Protein AF-0000000072549266 (afdb_homodimer)

Secondary structure (DSSP, 8-state):
---TTHHHHHHHHHHHHHHHHHHHHHHHHTTSSS--SS----TT------PPPEEEETT-EEE-TTSEEEEEEEEEE-TTSPPSSTT-SEEEEEEEEEEE-SSS-EE--GGGEEEE-TTT-PBPEEPGGGGGSPPP-EE-TT-EEEEEEEEEESS----EEEETTEEEE-------/---TTHHHHHHHHHHHHHHHHHHHHHHHHTTSSS---SS---TT-S----PPPEEEETT-EEE-TTSEEEEEEEEEE-TTSPPSSTT-SEEEEEEEEEEE-SSS-EE--GGGEEEE-TTT-PBPEEPGGGGGSPPP-EE-TT-EEEEEEEEEESS----EEEETTEEEE-------

Structure (mmCIF, N/CA/C/O backbone):
data_AF-0000000072549266-model_v1
#
loop_
_entity.id
_entity.type
_entity.pdbx_description
1 polymer Lipoprotein
#
loop_
_atom_site.group_PDB
_atom_site.id
_atom_site.type_symbol
_atom_site.label_atom_id
_atom_site.label_alt_id
_atom_site.label_comp_id
_atom_site.label_asym_id
_atom_site.label_entity_id
_atom_site.label_seq_id
_atom_site.pdbx_PDB_ins_code
_atom_site.Cartn_x
_atom_site.Cartn_y
_atom_site.Cartn_z
_atom_site.occupancy
_atom_site.B_iso_or_equiv
_atom_site.auth_seq_id
_atom_site.auth_comp_id
_atom_site.auth_asym_id
_atom_site.auth_atom_id
_atom_site.pdbx_PDB_model_num
ATOM 1 N N . MET A 1 1 ? -2.307 3.543 -32.812 1 24.23 1 MET A N 1
ATOM 2 C CA . MET A 1 1 ? -3.045 4.48 -31.984 1 24.23 1 MET A CA 1
ATOM 3 C C . MET A 1 1 ? -3.654 3.771 -30.781 1 24.23 1 MET A C 1
ATOM 5 O O . MET A 1 1 ? -4.844 3.459 -30.766 1 24.23 1 MET A O 1
ATOM 9 N N . HIS A 1 2 ? -2.975 2.871 -30.125 1 28.88 2 HIS A N 1
ATOM 10 C CA . HIS A 1 2 ? -3.311 1.683 -29.344 1 28.88 2 HIS A CA 1
ATOM 11 C C . HIS A 1 2 ? -3.703 2.049 -27.922 1 28.88 2 HIS A C 1
ATOM 13 O O . HIS A 1 2 ? -2.844 2.148 -27.031 1 28.88 2 HIS A O 1
ATOM 19 N N . LYS A 1 3 ? -4.672 2.982 -27.781 1 32.03 3 LYS A N 1
ATOM 20 C CA . LYS A 1 3 ? -5.227 3.777 -26.688 1 32.03 3 LYS A CA 1
ATOM 21 C C . LYS A 1 3 ? -5.844 2.883 -25.625 1 32.03 3 LYS A C 1
ATOM 23 O O . LYS A 1 3 ? -6.336 3.375 -24.594 1 32.03 3 LYS A O 1
ATOM 28 N N . GLN A 1 4 ? -6.16 1.566 -25.828 1 30.09 4 GLN A N 1
ATOM 29 C CA . GLN A 1 4 ? -7.398 1.069 -25.234 1 30.09 4 GLN A CA 1
ATOM 30 C C . GLN A 1 4 ? -7.227 0.768 -23.75 1 30.09 4 GLN A C 1
ATOM 32 O O . GLN A 1 4 ? -8.156 0.296 -23.094 1 30.09 4 GLN A O 1
ATOM 37 N N . PRO A 1 5 ? -6.105 0.622 -23.344 1 33.62 5 PRO A N 1
ATOM 38 C CA . PRO A 1 5 ? -6.105 -0.092 -22.062 1 33.62 5 PRO A CA 1
ATOM 39 C C . PRO A 1 5 ? -6.602 0.771 -20.906 1 33.62 5 PRO A C 1
ATOM 41 O O . PRO A 1 5 ? -6.656 0.306 -19.766 1 33.62 5 PRO A O 1
ATOM 44 N N . LEU A 1 6 ? -6.82 2.055 -21.094 1 32.81 6 LEU A N 1
ATOM 45 C CA . LEU A 1 6 ? -7.309 2.998 -20.094 1 32.81 6 LEU A CA 1
ATOM 46 C C . LEU A 1 6 ? -8.719 2.627 -19.641 1 32.81 6 LEU A C 1
ATOM 48 O O . LEU A 1 6 ? -9.164 3.055 -18.578 1 32.81 6 LEU A O 1
ATOM 52 N N . PHE A 1 7 ? -9.406 1.851 -20.5 1 31.16 7 PHE A N 1
ATOM 53 C CA . PHE A 1 7 ? -10.844 1.62 -20.375 1 31.16 7 PHE A CA 1
ATOM 54 C C . PHE A 1 7 ? -11.148 0.695 -19.203 1 31.16 7 PHE A C 1
ATOM 56 O O . PHE A 1 7 ? -12.07 0.957 -18.422 1 31.16 7 PHE A O 1
ATOM 63 N N . TRP A 1 8 ? -10.312 -0.292 -19 1 31.81 8 TRP A N 1
ATOM 64 C CA . TRP A 1 8 ? -10.719 -1.32 -18.047 1 31.81 8 TRP A CA 1
ATOM 65 C C . TRP A 1 8 ? -10.43 -0.887 -16.609 1 31.81 8 TRP A C 1
ATOM 67 O O . TRP A 1 8 ? -11.156 -1.249 -15.688 1 31.81 8 TRP A O 1
ATOM 77 N N . THR A 1 9 ? -9.516 -0.128 -16.281 1 33.31 9 THR A N 1
ATOM 78 C CA . THR A 1 9 ? -9.328 0.436 -14.945 1 33.31 9 THR A CA 1
ATOM 79 C C . THR A 1 9 ? -10.469 1.387 -14.594 1 33.31 9 THR A C 1
ATOM 81 O O . THR A 1 9 ? -10.859 1.498 -13.43 1 33.31 9 THR A O 1
ATOM 84 N N . THR A 1 10 ? -11.117 1.991 -15.492 1 33.09 10 THR A N 1
ATOM 85 C CA . THR A 1 10 ? -12.328 2.803 -15.367 1 33.09 10 THR A CA 1
ATOM 86 C C . THR A 1 10 ? -13.539 1.924 -15.086 1 33.09 10 THR A C 1
ATOM 88 O O . THR A 1 10 ? -14.391 2.279 -14.266 1 33.09 10 THR A O 1
ATOM 91 N N . ILE A 1 11 ? -13.492 0.69 -15.547 1 34.5 11 ILE A N 1
ATOM 92 C CA . ILE A 1 11 ? -14.648 -0.183 -15.383 1 34.5 11 ILE A CA 1
ATOM 93 C C . ILE A 1 11 ? -14.625 -0.816 -13.992 1 34.5 11 ILE A C 1
ATOM 95 O O . ILE A 1 11 ? -15.641 -0.845 -13.297 1 34.5 11 ILE A O 1
ATOM 99 N N . ALA A 1 12 ? -13.445 -1.262 -13.484 1 37.31 12 ALA A N 1
ATOM 100 C CA . ALA A 1 12 ? -13.391 -1.803 -12.133 1 37.31 12 ALA A CA 1
ATOM 101 C C . ALA A 1 12 ? -13.617 -0.707 -11.094 1 37.31 12 ALA A C 1
ATOM 103 O O . ALA A 1 12 ? -14.344 -0.909 -10.117 1 37.31 12 ALA A O 1
ATOM 104 N N . GLY A 1 13 ? -13.141 0.404 -11.227 1 36.53 13 GLY A N 1
ATOM 105 C CA . GLY A 1 13 ? -13.492 1.585 -10.453 1 36.53 13 GLY A CA 1
ATOM 106 C C . GLY A 1 13 ? -14.938 2.014 -10.641 1 36.53 13 GLY A C 1
ATOM 107 O O . GLY A 1 13 ? -15.594 2.418 -9.688 1 36.53 13 GLY A O 1
ATOM 108 N N . ALA A 1 14 ? -15.414 1.832 -11.805 1 38.88 14 ALA A N 1
ATOM 109 C CA . ALA A 1 14 ? -16.812 2.123 -12.117 1 38.88 14 ALA A CA 1
ATOM 110 C C . ALA A 1 14 ? -17.734 1.065 -11.523 1 38.88 14 ALA A C 1
ATOM 112 O O . ALA A 1 14 ? -18.797 1.391 -10.992 1 38.88 14 ALA A O 1
ATOM 113 N N . VAL A 1 15 ? -17.266 -0.135 -11.477 1 39.38 15 VAL A N 1
ATOM 114 C CA . VAL A 1 15 ? -18.047 -1.198 -10.852 1 39.38 15 VAL A CA 1
ATOM 115 C C . VAL A 1 15 ? -18 -1.041 -9.328 1 39.38 15 VAL A C 1
ATOM 117 O O . VAL A 1 15 ? -19.031 -1.105 -8.664 1 39.38 15 VAL A O 1
ATOM 120 N N . LEU A 1 16 ? -16.828 -0.683 -8.867 1 37.47 16 LEU A N 1
ATOM 121 C CA . LEU A 1 16 ? -16.766 -0.384 -7.438 1 37.47 16 LEU A CA 1
ATOM 122 C C . LEU A 1 16 ? -17.469 0.933 -7.125 1 37.47 16 LEU A C 1
ATOM 124 O O . LEU A 1 16 ? -18.203 1.028 -6.145 1 37.47 16 LEU A O 1
ATOM 128 N N . SER A 1 17 ? -17.375 1.832 -7.992 1 37.16 17 SER A N 1
ATOM 129 C CA . SER A 1 17 ? -18.141 3.068 -7.871 1 37.16 17 SER A CA 1
ATOM 130 C C . SER A 1 17 ? -19.625 2.834 -8.164 1 37.16 17 SER A C 1
ATOM 132 O O . SER A 1 17 ? -20.484 3.443 -7.527 1 37.16 17 SER A O 1
ATOM 134 N N . PHE A 1 18 ? -19.859 1.997 -9.062 1 36.91 18 PHE A N 1
ATOM 135 C CA . PHE A 1 18 ? -21.25 1.643 -9.352 1 36.91 18 PHE A CA 1
ATOM 136 C C . PHE A 1 18 ? -21.859 0.843 -8.211 1 36.91 18 PHE A C 1
ATOM 138 O O . PHE A 1 18 ? -22.984 1.112 -7.789 1 36.91 18 PHE A O 1
ATOM 145 N N . ILE A 1 19 ? -21.062 0.019 -7.668 1 38.19 19 ILE A N 1
ATOM 146 C CA . ILE A 1 19 ? -21.516 -0.697 -6.484 1 38.19 19 ILE A CA 1
ATOM 147 C C . ILE A 1 19 ? -21.641 0.271 -5.309 1 38.19 19 ILE A C 1
ATOM 149 O O . ILE A 1 19 ? -22.641 0.25 -4.582 1 38.19 19 ILE A O 1
ATOM 153 N N . LEU A 1 20 ? -20.766 1.181 -5.254 1 40.16 20 LEU A N 1
ATOM 154 C CA . LEU A 1 20 ? -20.891 2.24 -4.258 1 40.16 20 LEU A CA 1
ATOM 155 C C . LEU A 1 20 ? -22 3.205 -4.637 1 40.16 20 LEU A C 1
ATOM 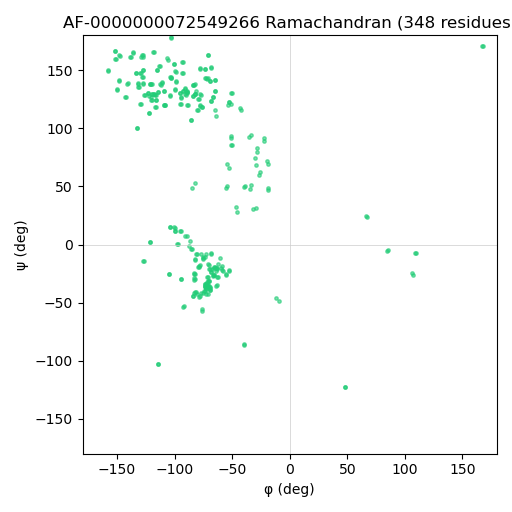157 O O . LEU A 1 20 ? -22.766 3.648 -3.771 1 40.16 20 LEU A O 1
ATOM 161 N N . GLY A 1 21 ? -22.188 3.484 -5.859 1 36.97 21 GLY A N 1
ATOM 162 C CA . GLY A 1 21 ? -23.234 4.348 -6.363 1 36.97 21 GLY A CA 1
ATOM 163 C C . GLY A 1 21 ? -24.609 3.711 -6.301 1 36.97 21 GLY A C 1
ATOM 164 O O . GLY A 1 21 ? -25.594 4.371 -5.949 1 36.97 21 GLY A O 1
ATOM 165 N N . VAL A 1 22 ? -24.656 2.475 -6.656 1 39.06 22 VAL A N 1
ATOM 166 C CA . VAL A 1 22 ? -25.922 1.759 -6.578 1 39.06 22 VAL A CA 1
ATOM 167 C C . VAL A 1 22 ? -26.297 1.545 -5.117 1 39.06 22 VAL A C 1
ATOM 169 O O . VAL A 1 22 ? -27.469 1.672 -4.75 1 39.06 22 VAL A O 1
ATOM 172 N N . THR A 1 23 ? -25.359 1.406 -4.305 1 36.5 23 THR A N 1
ATOM 173 C CA . THR A 1 23 ? -25.688 1.361 -2.883 1 36.5 23 THR A CA 1
ATOM 174 C C . THR A 1 23 ? -26.141 2.73 -2.389 1 36.5 23 THR A C 1
ATOM 176 O O . THR A 1 23 ? -27.078 2.826 -1.581 1 36.5 23 THR A O 1
ATOM 179 N N . CYS A 1 24 ? -25.531 3.752 -3.062 1 35.53 24 CYS A N 1
ATOM 180 C CA . CYS A 1 24 ? -26.047 5.082 -2.756 1 35.53 24 CYS A CA 1
ATOM 181 C C . CYS A 1 24 ? -27.406 5.297 -3.396 1 35.53 24 CYS A C 1
ATOM 183 O O . CYS A 1 24 ? -28.281 5.922 -2.799 1 35.53 24 CYS A O 1
ATOM 185 N N . PHE A 1 25 ? -27.703 4.781 -4.535 1 32.69 25 PHE A N 1
ATOM 186 C CA . PHE A 1 25 ? -28.984 4.977 -5.207 1 32.69 25 PHE A CA 1
ATOM 187 C C . PHE A 1 25 ? -30.062 4.105 -4.578 1 32.69 25 PHE A C 1
ATOM 189 O O . PHE A 1 25 ? -31.203 4.543 -4.41 1 32.69 25 PHE A O 1
ATOM 196 N N . ILE A 1 26 ? -29.75 2.893 -4.27 1 34.25 26 ILE A N 1
ATOM 197 C CA . ILE A 1 26 ? -30.766 2.068 -3.629 1 34.25 26 ILE A CA 1
ATOM 198 C C . ILE A 1 26 ? -31.094 2.633 -2.248 1 34.25 26 ILE A C 1
ATOM 200 O O . ILE A 1 26 ? -32.25 2.637 -1.832 1 34.25 26 ILE A O 1
ATOM 204 N N . PHE A 1 27 ? -30.172 3.334 -1.627 1 34.69 27 PHE A N 1
ATOM 205 C CA . PHE A 1 27 ? -30.578 4.031 -0.41 1 34.69 27 PHE A CA 1
ATOM 206 C C . PHE A 1 27 ? -31.656 5.066 -0.708 1 34.69 27 PHE A C 1
ATOM 208 O O . PHE A 1 27 ? -32.594 5.254 0.082 1 34.69 27 PHE A O 1
ATOM 215 N N . MET A 1 28 ? -31.625 5.547 -1.905 1 31.94 28 MET A N 1
ATOM 216 C CA . MET A 1 28 ? -32.594 6.586 -2.203 1 31.94 28 MET A CA 1
ATOM 217 C C . MET A 1 28 ? -33.969 5.969 -2.549 1 31.94 28 MET A C 1
ATOM 219 O O . MET A 1 28 ? -35 6.508 -2.176 1 31.94 28 MET A O 1
ATOM 223 N N . ILE A 1 29 ? -34.031 4.902 -3.297 1 35.12 29 ILE A N 1
ATOM 224 C CA . ILE A 1 29 ? -35.344 4.449 -3.773 1 35.12 29 ILE A CA 1
ATOM 225 C C . ILE A 1 29 ? -36.062 3.707 -2.656 1 35.12 29 ILE A C 1
ATOM 227 O O . ILE A 1 29 ? -37.281 3.801 -2.535 1 35.12 29 ILE A O 1
ATOM 231 N N . GLY A 1 30 ? -35.469 2.816 -1.906 1 34.78 30 GLY A N 1
ATOM 232 C CA . GLY A 1 30 ? -36.25 2.049 -0.941 1 34.78 30 GLY A CA 1
ATOM 233 C C . GLY A 1 30 ? -36.969 2.916 0.074 1 34.78 30 GLY A C 1
ATOM 234 O O . GLY A 1 30 ? -37.781 2.42 0.852 1 34.78 30 GLY A O 1
ATOM 235 N N . LEU A 1 31 ? -36.594 4.137 0.265 1 33.09 31 LEU A N 1
ATOM 236 C CA . LEU A 1 31 ? -37.281 5 1.219 1 33.09 31 LEU A CA 1
ATOM 237 C C . LEU A 1 31 ? -38.594 5.5 0.641 1 33.09 31 LEU A C 1
ATOM 239 O O . LEU A 1 31 ? -39.344 6.23 1.31 1 33.09 31 LEU A O 1
ATOM 243 N N . SER A 1 32 ? -38.938 5.32 -0.532 1 30.39 32 SER A N 1
ATOM 244 C CA . SER A 1 32 ? -40.125 6.02 -0.966 1 30.39 32 SER A CA 1
ATOM 245 C C . SER A 1 32 ? -41.375 5.344 -0.433 1 30.39 32 SER A C 1
ATOM 247 O O . SER A 1 32 ? -42.406 6.004 -0.179 1 30.39 32 SER A O 1
ATOM 249 N N . SER A 1 33 ? -41.781 4.09 -0.566 1 32.81 33 SER A N 1
ATOM 250 C CA . SER A 1 33 ? -43.188 3.719 -0.398 1 32.81 33 SER A CA 1
ATOM 251 C C . SER A 1 33 ? -43.531 3.516 1.073 1 32.81 33 SER A C 1
ATOM 253 O O . SER A 1 33 ? -44.656 3.146 1.406 1 32.81 33 SER A O 1
ATOM 255 N N . ALA A 1 34 ? -42.656 3.176 2.023 1 30.97 34 ALA A N 1
ATOM 256 C CA . ALA A 1 34 ? -43.25 3.062 3.361 1 30.97 34 ALA A CA 1
ATOM 257 C C . ALA A 1 34 ? -43.75 4.41 3.85 1 30.97 34 ALA A C 1
ATOM 259 O O . ALA A 1 34 ? -43.25 5.461 3.473 1 30.97 34 ALA A O 1
ATOM 260 N N . ASN A 1 35 ? -45.156 4.453 4.031 1 31.47 35 ASN A N 1
ATOM 261 C CA . ASN A 1 35 ? -45.75 5.594 4.742 1 31.47 35 ASN A CA 1
ATOM 262 C C . ASN A 1 35 ? -44.875 6.02 5.918 1 31.47 35 ASN A C 1
ATOM 264 O O . ASN A 1 35 ? -44.875 5.371 6.965 1 31.47 35 ASN A O 1
ATOM 268 N N . PHE A 1 36 ? -43.625 6.242 5.816 1 32.53 36 PHE A N 1
ATOM 269 C CA . PHE A 1 36 ? -42.75 6.906 6.781 1 32.53 36 PHE A CA 1
ATOM 270 C C . PHE A 1 36 ? -43.406 8.18 7.309 1 32.53 36 PHE A C 1
ATOM 272 O O . PHE A 1 36 ? -43.062 9.281 6.871 1 32.53 36 PHE A O 1
ATOM 279 N N . ASP A 1 37 ? -44.75 8.164 7.305 1 32.19 37 ASP A N 1
ATOM 280 C CA . ASP A 1 37 ? -45.25 9.367 7.953 1 32.19 37 ASP A CA 1
ATOM 281 C C . ASP A 1 37 ? -44.406 9.727 9.172 1 32.19 37 ASP A C 1
ATOM 283 O O . ASP A 1 37 ? -44 10.883 9.336 1 32.19 37 ASP A O 1
ATOM 287 N N . ASN A 1 38 ? -44.844 9.039 10.359 1 31.2 38 ASN A N 1
ATOM 288 C CA . ASN A 1 38 ? -44.344 9.508 11.648 1 31.2 38 ASN A CA 1
ATOM 289 C C . ASN A 1 38 ? -42.844 9.219 11.789 1 31.2 38 ASN A C 1
ATOM 291 O O . ASN A 1 38 ? -42.406 8.648 12.789 1 31.2 38 ASN A O 1
ATOM 295 N N . TRP A 1 39 ? -42.25 8.516 10.914 1 31.39 39 TRP A N 1
ATOM 296 C CA . TRP A 1 39 ? -40.812 8.547 11.156 1 31.39 39 TRP A CA 1
ATOM 297 C C . TRP A 1 39 ? -40.312 9.984 11.258 1 31.39 39 TRP A C 1
ATOM 299 O O . TRP A 1 39 ? -40.344 10.734 10.273 1 31.39 39 TRP A O 1
ATOM 309 N N . ASP A 1 40 ? -40.781 10.695 12.352 1 29.83 40 ASP A N 1
ATOM 310 C CA . ASP A 1 40 ? -40 11.891 12.609 1 29.83 40 ASP A CA 1
ATOM 311 C C . ASP A 1 40 ? -38.562 11.727 12.086 1 29.83 40 ASP A C 1
ATOM 313 O O . ASP A 1 40 ? -37.812 10.883 12.57 1 29.83 40 ASP A O 1
ATOM 317 N N . THR A 1 41 ? -38.438 11.508 10.852 1 32.66 41 THR A N 1
ATOM 318 C CA . THR A 1 41 ? -37.188 11.781 10.141 1 32.66 41 THR A CA 1
ATOM 319 C C . THR A 1 41 ? -36.438 12.93 10.797 1 32.66 41 THR A C 1
ATOM 321 O O . THR A 1 41 ? -36.75 14.102 10.57 1 32.66 41 THR A O 1
ATOM 324 N N . GLY A 1 42 ? -36.625 13.008 12.156 1 31.45 42 GLY A N 1
ATOM 325 C CA . GLY A 1 42 ? -35.594 13.938 12.555 1 31.45 42 GLY A CA 1
ATOM 326 C C . GLY A 1 42 ? -34.375 13.898 11.656 1 31.45 42 GLY A C 1
ATOM 327 O O . GLY A 1 42 ? -33.688 12.867 11.57 1 31.45 42 GLY A O 1
ATOM 328 N N . SER A 1 43 ? -34.5 14.328 10.422 1 33.72 43 SER A N 1
ATOM 329 C CA . SER A 1 43 ? -33.75 14.734 9.25 1 33.72 43 SER A CA 1
ATOM 330 C C . SER A 1 43 ? -32.25 14.859 9.586 1 33.72 43 SER A C 1
ATOM 332 O O . SER A 1 43 ? -31.391 14.609 8.734 1 33.72 43 SER A O 1
ATOM 334 N N . ASP A 1 44 ? -32 15.555 10.664 1 31.84 44 ASP A N 1
ATOM 335 C CA . ASP A 1 44 ? -30.656 16.062 10.883 1 31.84 44 ASP A CA 1
ATOM 336 C C . ASP A 1 44 ? -29.656 14.922 11.094 1 31.84 44 ASP A C 1
ATOM 338 O O . ASP A 1 44 ? -28.469 15.164 11.297 1 31.84 44 ASP A O 1
ATOM 342 N N . GLY A 1 45 ? -30.188 13.75 11.469 1 30.73 45 GLY A N 1
ATOM 343 C CA . GLY A 1 45 ? -29.141 12.859 11.969 1 30.73 45 GLY A CA 1
ATOM 344 C C . GLY A 1 45 ? -28.469 12.062 10.867 1 30.73 45 GLY A C 1
ATOM 345 O O . GLY A 1 45 ? -28.766 10.883 10.672 1 30.73 45 GLY A O 1
ATOM 346 N N . TYR A 1 46 ? -28.672 12.125 9.578 1 33.12 46 TYR A N 1
ATOM 347 C CA . TYR A 1 46 ? -27.484 11.68 8.844 1 33.12 46 TYR A CA 1
ATOM 348 C C . TYR A 1 46 ? -26.25 11.727 9.719 1 33.12 46 TYR A C 1
ATOM 350 O O . TYR A 1 46 ? -25.891 12.789 10.242 1 33.12 46 TYR A O 1
ATOM 358 N N . ILE A 1 47 ? -26.203 10.898 10.648 1 33.44 47 ILE A N 1
ATOM 359 C CA . ILE A 1 47 ? -24.938 10.828 11.367 1 33.44 47 ILE A CA 1
ATOM 360 C C . ILE A 1 47 ? -23.781 11.102 10.398 1 33.44 47 ILE A C 1
ATOM 362 O O . ILE A 1 47 ? -23.5 10.297 9.508 1 33.44 47 ILE A O 1
ATOM 366 N N . ASP A 1 48 ? -23.672 12.094 9.602 1 41.03 48 ASP A N 1
ATOM 367 C CA . ASP A 1 48 ? -22.391 12.625 9.156 1 41.03 48 ASP A CA 1
ATOM 368 C C . ASP A 1 48 ? -21.25 12.188 10.094 1 41.03 48 ASP A C 1
ATOM 370 O O . ASP A 1 48 ? -20.984 12.852 11.094 1 41.03 48 ASP A O 1
ATOM 374 N N . GLU A 1 49 ? -21.25 10.953 10.383 1 49.25 49 GLU A N 1
ATOM 375 C CA . GLU A 1 49 ? -20.188 10.57 11.312 1 49.25 49 GLU A CA 1
ATOM 376 C C . GLU A 1 49 ? -18.812 11.008 10.789 1 49.25 49 GLU A C 1
ATOM 378 O O . GLU A 1 49 ? -18.203 10.312 9.969 1 49.25 49 GLU A O 1
ATOM 383 N N . THR A 1 50 ? -18.594 12.148 10.414 1 64.56 50 THR A N 1
ATOM 384 C CA . THR A 1 50 ? -17.266 12.719 10.211 1 64.56 50 THR A CA 1
ATOM 385 C C . THR A 1 50 ? -16.328 12.32 11.344 1 64.56 50 THR A C 1
ATOM 387 O O . THR A 1 50 ? -16.734 12.258 12.508 1 64.56 50 THR A O 1
ATOM 390 N N . VAL A 1 51 ? -15.328 11.562 10.898 1 77.12 51 VAL A N 1
ATOM 391 C CA . VAL A 1 51 ? -14.266 11.281 11.867 1 77.12 51 VAL A CA 1
ATOM 392 C C . VAL A 1 51 ? -13.781 12.586 12.492 1 77.12 51 VAL A C 1
ATOM 394 O O . VAL A 1 51 ? -13.586 13.586 11.797 1 77.12 51 VAL A O 1
ATOM 397 N N . GLU A 1 52 ? -13.906 12.641 13.75 1 89.5 52 GLU A N 1
ATOM 398 C CA . GLU A 1 52 ? -13.336 13.789 14.453 1 89.5 52 GLU A CA 1
ATOM 399 C C . GLU A 1 52 ? -11.82 13.656 14.578 1 89.5 52 GLU A C 1
ATOM 401 O O . GLU A 1 52 ? -11.32 12.719 15.195 1 89.5 52 GLU A O 1
ATOM 406 N N . TYR A 1 53 ? -11.102 14.578 13.992 1 94.62 53 TYR A N 1
ATOM 407 C CA . TYR A 1 53 ? -9.648 14.602 14.031 1 94.62 53 TYR A CA 1
ATOM 408 C C . TYR A 1 53 ? -9.141 15.648 15.016 1 94.62 53 TYR A C 1
ATOM 410 O O . TYR A 1 53 ? -9.773 16.703 15.188 1 94.62 53 TYR A O 1
ATOM 418 N N . THR A 1 54 ? -8.062 15.32 15.695 1 97.06 54 THR A N 1
ATOM 419 C CA . THR A 1 54 ? -7.297 16.359 16.375 1 97.06 54 THR A CA 1
ATOM 420 C C . THR A 1 54 ? -6.445 17.141 15.367 1 97.06 54 THR A C 1
ATOM 422 O O . THR A 1 54 ? -5.668 16.547 14.617 1 97.06 54 THR A O 1
ATOM 425 N N . GLU A 1 55 ? -6.551 18.438 15.406 1 96 55 GLU A N 1
ATOM 426 C CA . GLU A 1 55 ? -5.879 19.266 14.406 1 96 55 GLU A CA 1
ATOM 427 C C . GLU A 1 55 ? -4.484 19.672 14.875 1 96 55 GLU A C 1
ATOM 429 O O . GLU A 1 55 ? -4.305 20.078 16.016 1 96 55 GLU A O 1
ATOM 434 N N . TYR A 1 56 ? -3.615 19.531 13.992 1 97.94 56 TYR A N 1
ATOM 435 C CA . TYR A 1 56 ? -2.236 19.969 14.172 1 97.94 56 TYR A CA 1
ATOM 436 C C . TYR A 1 56 ? -1.781 20.828 13 1 97.94 56 TYR A C 1
ATOM 438 O O . TYR A 1 56 ? -2.414 20.828 11.945 1 97.94 56 TYR A O 1
ATOM 446 N N . GLN A 1 57 ? -0.704 21.578 13.266 1 97.12 57 GLN A N 1
ATOM 447 C CA . GLN A 1 57 ? -0.078 22.359 12.203 1 97.12 57 GLN A CA 1
ATOM 448 C C . GLN A 1 57 ? 1.142 21.625 11.641 1 97.12 57 GLN A C 1
ATOM 450 O O . GLN A 1 57 ? 1.801 20.875 12.352 1 97.12 57 GLN A O 1
ATOM 455 N N . VAL A 1 58 ? 1.343 21.875 10.383 1 98.06 58 VAL A N 1
ATOM 456 C CA . VAL A 1 58 ? 2.59 21.391 9.812 1 98.06 58 VAL A CA 1
ATOM 457 C C . VAL A 1 58 ? 3.768 21.812 10.68 1 98.06 58 VAL A C 1
ATOM 459 O O . VAL A 1 58 ? 3.848 22.969 11.094 1 98.06 58 VAL A O 1
ATOM 462 N N . GLY A 1 59 ? 4.602 20.922 11 1 97.81 59 GLY A N 1
ATOM 463 C CA . GLY A 1 59 ? 5.707 21.141 11.922 1 97.81 59 GLY A CA 1
ATOM 464 C C . GLY A 1 59 ? 5.504 20.5 13.273 1 97.81 59 GLY A C 1
ATOM 465 O O . GLY A 1 59 ? 6.465 20.266 14.008 1 97.81 59 GLY A O 1
ATOM 466 N N . ASP A 1 60 ? 4.266 20.281 13.641 1 98 60 ASP A N 1
ATOM 467 C CA . ASP A 1 60 ? 3.969 19.641 14.914 1 98 60 ASP A CA 1
ATOM 468 C C . ASP A 1 60 ? 4.32 18.156 14.875 1 98 60 ASP A C 1
ATOM 470 O O . ASP A 1 60 ? 4.078 17.484 13.867 1 98 60 ASP A O 1
ATOM 474 N N . SER A 1 61 ? 4.816 17.641 15.938 1 98.56 61 SER A N 1
ATOM 475 C CA . SER A 1 61 ? 5.062 16.219 16.125 1 98.56 61 SER A CA 1
ATOM 476 C C . SER A 1 61 ? 3.996 15.586 17.016 1 98.56 61 SER A C 1
ATOM 478 O O . SER A 1 61 ? 3.537 16.203 17.984 1 98.56 61 SER A O 1
ATOM 480 N N . VAL A 1 62 ? 3.672 14.43 16.688 1 98.75 62 VAL A N 1
ATOM 481 C CA . VAL A 1 62 ? 2.646 13.727 17.453 1 98.75 62 VAL A CA 1
ATOM 482 C C . VAL A 1 62 ? 3.145 12.328 17.828 1 98.75 62 VAL A C 1
ATOM 484 O O . VAL A 1 62 ? 3.725 11.625 16.984 1 98.75 62 VAL A O 1
ATOM 487 N N . ASP A 1 63 ? 2.939 11.891 19.078 1 98.5 63 ASP A N 1
ATOM 488 C CA . ASP A 1 63 ? 3.184 10.539 19.562 1 98.5 63 ASP A CA 1
ATOM 489 C C . ASP A 1 63 ? 1.911 9.695 19.5 1 98.5 63 ASP A C 1
ATOM 491 O O . ASP A 1 63 ? 0.887 10.062 20.078 1 98.5 63 ASP A O 1
ATOM 495 N N . PHE A 1 64 ? 2.062 8.641 18.875 1 98.12 64 PHE A N 1
ATOM 496 C CA . PHE A 1 64 ? 0.883 7.793 18.75 1 98.12 64 PHE A CA 1
ATOM 497 C C . PHE A 1 64 ? 0.993 6.582 19.672 1 98.12 64 PHE A C 1
ATOM 499 O O . PHE A 1 64 ? 2.098 6.164 20.031 1 98.12 64 PHE A O 1
ATOM 506 N N . SER A 1 65 ? -0.192 5.984 19.969 1 96.5 65 SER A N 1
ATOM 507 C CA . SER A 1 65 ? -0.257 4.883 20.922 1 96.5 65 SER A CA 1
ATOM 508 C C . SER A 1 65 ? 0.434 3.637 20.375 1 96.5 65 SER A C 1
ATOM 510 O O . SER A 1 65 ? 0.915 2.803 21.141 1 96.5 65 SER A O 1
ATOM 512 N N . ASN A 1 66 ? 0.541 3.523 19.125 1 95.81 66 ASN A N 1
ATOM 513 C CA . ASN A 1 66 ? 1.169 2.352 18.516 1 95.81 66 ASN A CA 1
ATOM 514 C C . ASN A 1 66 ? 2.691 2.457 18.547 1 95.81 66 ASN A C 1
ATOM 516 O O . ASN A 1 66 ? 3.387 1.541 18.109 1 95.81 66 ASN A O 1
ATOM 520 N N . GLY A 1 67 ? 3.189 3.619 18.938 1 98.19 67 GLY A N 1
ATOM 521 C CA . GLY A 1 67 ? 4.625 3.754 19.125 1 98.19 67 GLY A CA 1
ATOM 522 C C . GLY A 1 67 ? 5.285 4.613 18.062 1 98.19 67 GLY A C 1
ATOM 523 O O . GLY A 1 67 ? 6.457 4.98 18.203 1 98.19 67 GLY A O 1
ATOM 524 N N . LEU A 1 68 ? 4.562 5.004 17.062 1 98.56 68 LEU A N 1
ATOM 525 C CA . LEU A 1 68 ? 5.137 5.879 16.031 1 98.56 68 LEU A CA 1
ATOM 526 C C . LEU A 1 68 ? 5.094 7.336 16.484 1 98.56 68 LEU A C 1
ATOM 528 O O . LEU A 1 68 ? 4.117 7.773 17.094 1 98.56 68 LEU A O 1
ATOM 532 N N . HIS A 1 69 ? 6.141 7.996 16.234 1 98.75 69 HIS A N 1
ATOM 533 C CA . HIS A 1 69 ? 6.254 9.445 16.328 1 98.75 69 HIS A CA 1
ATOM 534 C C . HIS A 1 69 ? 6.352 10.086 14.953 1 98.75 69 HIS A C 1
ATOM 536 O O . HIS A 1 69 ? 7.273 9.789 14.188 1 98.75 69 HIS A O 1
ATOM 542 N N . VAL A 1 70 ? 5.355 10.969 14.664 1 98.94 70 VAL A N 1
ATOM 543 C CA . VAL A 1 70 ? 5.258 11.492 13.305 1 98.94 70 VAL A CA 1
ATOM 544 C C . VAL A 1 70 ? 5.32 13.023 13.336 1 98.94 70 VAL A C 1
ATOM 546 O O . VAL A 1 70 ? 4.629 13.664 14.125 1 98.94 70 VAL A O 1
ATOM 549 N N . THR A 1 71 ? 6.168 13.57 12.523 1 98.88 71 THR A N 1
ATOM 550 C CA . THR A 1 71 ? 6.246 15.008 12.281 1 98.88 71 THR A CA 1
ATOM 551 C C . THR A 1 71 ? 6.059 15.312 10.797 1 98.88 71 THR A C 1
ATOM 553 O O . THR A 1 71 ? 6.883 14.93 9.969 1 98.88 71 THR A O 1
ATOM 556 N N . VAL A 1 72 ? 4.969 15.969 10.477 1 98.88 72 VAL A N 1
ATOM 557 C CA . VAL A 1 72 ? 4.82 16.453 9.109 1 98.88 72 VAL A CA 1
ATOM 558 C C . VAL A 1 72 ? 5.613 17.734 8.922 1 98.88 72 VAL A C 1
ATOM 560 O O . VAL A 1 72 ? 5.266 18.781 9.5 1 98.88 72 VAL A O 1
ATOM 563 N N . THR A 1 73 ? 6.57 17.672 8.102 1 98.62 73 THR A N 1
ATOM 564 C CA . THR A 1 73 ? 7.516 18.781 8.023 1 98.62 73 THR A CA 1
ATOM 565 C C . THR A 1 73 ? 7.113 19.75 6.922 1 98.62 73 THR A C 1
ATOM 567 O O . THR A 1 73 ? 7.418 20.938 7 1 98.62 73 THR A O 1
ATOM 570 N N . SER A 1 74 ? 6.5 19.281 5.938 1 98.06 74 SER A N 1
ATOM 571 C CA . SER A 1 74 ? 6.031 20.172 4.871 1 98.06 74 SER A CA 1
ATOM 572 C C . SER A 1 74 ? 4.891 19.531 4.09 1 98.06 74 SER A C 1
ATOM 574 O O . SER A 1 74 ? 4.797 18.297 4.004 1 98.06 74 SER A O 1
ATOM 576 N N . MET A 1 75 ? 4.023 20.328 3.568 1 98.25 75 MET A N 1
ATOM 577 C CA . MET A 1 75 ? 2.994 19.906 2.617 1 98.25 75 MET A CA 1
ATOM 578 C C . MET A 1 75 ? 2.668 21.031 1.645 1 98.25 75 MET A C 1
ATOM 580 O O . MET A 1 75 ? 2.637 22.203 2.031 1 98.25 75 MET A O 1
ATOM 584 N N . GLY A 1 76 ? 2.447 20.609 0.386 1 97.69 76 GLY A N 1
ATOM 585 C CA . GLY A 1 76 ? 2.076 21.641 -0.581 1 97.69 76 GLY A CA 1
ATOM 586 C C . GLY A 1 76 ? 2.152 21.156 -2.018 1 97.69 76 GLY A C 1
ATOM 587 O O . GLY A 1 76 ? 2.656 20.062 -2.285 1 97.69 76 GLY A O 1
ATOM 588 N N . LYS A 1 77 ? 1.637 22.031 -2.826 1 97.75 77 LYS A N 1
ATOM 589 C CA . LYS A 1 77 ? 1.704 21.766 -4.262 1 97.75 77 LYS A CA 1
ATOM 590 C C . LYS A 1 77 ? 3.139 21.875 -4.773 1 97.75 77 LYS A C 1
ATOM 592 O O . LYS A 1 77 ? 3.912 22.703 -4.309 1 97.75 77 LYS A O 1
ATOM 597 N N . ASP A 1 78 ? 3.467 21.016 -5.621 1 97.81 78 ASP A N 1
ATOM 598 C CA . ASP A 1 78 ? 4.762 21.062 -6.293 1 97.81 78 ASP A CA 1
ATOM 599 C C . ASP A 1 78 ? 4.605 20.875 -7.801 1 97.81 78 ASP A C 1
ATOM 601 O O . ASP A 1 78 ? 4.598 19.734 -8.289 1 97.81 78 ASP A O 1
ATOM 605 N N . ASP A 1 79 ? 4.633 21.891 -8.539 1 96.31 79 ASP A N 1
ATOM 606 C CA . ASP A 1 79 ? 4.367 21.891 -9.969 1 96.31 79 ASP A CA 1
ATOM 607 C C . ASP A 1 79 ? 5.551 21.312 -10.75 1 96.31 79 ASP A C 1
ATOM 609 O O . ASP A 1 79 ? 5.441 21.047 -11.945 1 96.31 79 ASP A O 1
ATOM 613 N N . SER A 1 80 ? 6.602 21.156 -10.102 1 97.81 80 SER A N 1
ATOM 614 C CA . SER A 1 80 ? 7.781 20.656 -10.797 1 97.81 80 SER A CA 1
ATOM 615 C C . SER A 1 80 ? 7.742 19.125 -10.914 1 97.81 80 SER A C 1
ATOM 617 O O . SER A 1 80 ? 8.523 18.547 -11.672 1 97.81 80 SER A O 1
ATOM 619 N N . ILE A 1 81 ? 6.906 18.562 -10.211 1 97.81 81 ILE A N 1
ATOM 620 C CA . ILE A 1 81 ? 6.809 17.109 -10.219 1 97.81 81 ILE A CA 1
ATOM 621 C C . ILE A 1 81 ? 5.734 16.672 -11.219 1 97.81 81 ILE A C 1
ATOM 623 O O . ILE A 1 81 ? 4.566 17.047 -11.086 1 97.81 81 ILE A O 1
ATOM 627 N N . GLU A 1 82 ? 6.172 15.883 -12.164 1 97.44 82 GLU A N 1
ATOM 628 C CA . GLU A 1 82 ? 5.23 15.258 -13.086 1 97.44 82 GLU A CA 1
ATOM 629 C C . GLU A 1 82 ? 4.652 13.977 -12.5 1 97.44 82 GLU A C 1
ATOM 631 O O . GLU A 1 82 ? 5.398 13.078 -12.102 1 97.44 82 GLU A O 1
ATOM 636 N N . LEU A 1 83 ? 3.383 13.906 -12.508 1 98 83 LEU A N 1
ATOM 637 C CA . LEU A 1 83 ? 2.711 12.727 -11.984 1 98 83 LEU A CA 1
ATOM 638 C C . LEU A 1 83 ? 2.863 11.547 -12.938 1 98 83 LEU A C 1
ATOM 640 O O . LEU A 1 83 ? 3.049 11.727 -14.141 1 98 83 LEU A O 1
ATOM 644 N N . VAL A 1 84 ? 2.836 10.391 -12.312 1 96.38 84 VAL A N 1
ATOM 645 C CA . VAL A 1 84 ? 2.857 9.148 -13.086 1 96.38 84 VAL A CA 1
ATOM 646 C C . VAL A 1 84 ? 1.44 8.789 -13.531 1 96.38 84 VAL A C 1
ATOM 648 O O . VAL A 1 84 ? 1.219 8.43 -14.688 1 96.38 84 VAL A O 1
ATOM 651 N N . ASP A 1 85 ? 0.519 8.938 -12.531 1 87.38 85 ASP A N 1
ATOM 652 C CA . ASP A 1 85 ? -0.885 8.703 -12.852 1 87.38 85 ASP A CA 1
ATOM 653 C C . ASP A 1 85 ? -1.513 9.922 -13.523 1 87.38 85 ASP A C 1
ATOM 655 O O . ASP A 1 85 ? -1.424 11.031 -13 1 87.38 85 ASP A O 1
ATOM 659 N N . SER A 1 86 ? -2.193 9.758 -14.562 1 82 86 SER A N 1
ATOM 660 C CA . SER A 1 86 ? -2.623 10.852 -15.43 1 82 86 SER A CA 1
ATOM 661 C C . SER A 1 86 ? -3.994 11.375 -15.016 1 82 86 SER A C 1
ATOM 663 O O . SER A 1 86 ? -4.543 12.266 -15.664 1 82 86 SER A O 1
ATOM 665 N N . TYR A 1 87 ? -4.477 10.945 -13.992 1 89.75 87 TYR A N 1
ATOM 666 C CA . TYR A 1 87 ? -5.84 11.312 -13.625 1 89.75 87 TYR A CA 1
ATOM 667 C C . TYR A 1 87 ? -5.883 12.711 -13.016 1 89.75 87 TYR A C 1
ATOM 669 O O . TYR A 1 87 ? -6.938 13.352 -12.992 1 89.75 87 TYR A O 1
ATOM 677 N N . TYR A 1 88 ? -4.754 13.164 -12.594 1 95.06 88 TYR A N 1
ATOM 678 C CA . TYR A 1 88 ? -4.668 14.461 -11.93 1 95.06 88 TYR A CA 1
ATOM 679 C C . TYR A 1 88 ? -3.605 15.336 -12.578 1 95.06 88 TYR A C 1
ATOM 681 O O . TYR A 1 88 ? -2.736 14.844 -13.297 1 95.06 88 TYR A O 1
ATOM 689 N N . SER A 1 89 ? -3.66 16.609 -12.312 1 96.38 89 SER A N 1
ATOM 690 C CA . SER A 1 89 ? -2.803 17.531 -13.047 1 96.38 89 SER A CA 1
ATOM 691 C C . SER A 1 89 ? -1.636 18 -12.188 1 96.38 89 SER A C 1
ATOM 693 O O . SER A 1 89 ? -0.601 18.422 -12.711 1 96.38 89 SER A O 1
ATOM 695 N N . THR A 1 90 ? -1.85 17.953 -10.891 1 97.81 90 THR A N 1
ATOM 696 C CA . THR A 1 90 ? -0.866 18.609 -10.031 1 97.81 90 THR A CA 1
ATOM 697 C C . THR A 1 90 ? -0.447 17.688 -8.891 1 97.81 90 THR A C 1
ATOM 699 O O . THR A 1 90 ? -1.287 17.016 -8.289 1 97.81 90 THR A O 1
ATOM 702 N N . ALA A 1 91 ? 0.881 17.703 -8.602 1 98.44 91 ALA A N 1
ATOM 703 C CA . ALA A 1 91 ? 1.396 16.969 -7.449 1 98.44 91 ALA A CA 1
ATOM 704 C C . ALA A 1 91 ? 1.217 17.766 -6.16 1 98.44 91 ALA A C 1
ATOM 706 O O . ALA A 1 91 ? 1.492 18.953 -6.121 1 98.44 91 ALA A O 1
ATOM 707 N N . TYR A 1 92 ? 0.666 17.156 -5.188 1 98.56 92 TYR A N 1
ATOM 708 C CA . TYR A 1 92 ? 0.692 17.625 -3.809 1 98.56 92 TYR A CA 1
ATOM 709 C C . TYR A 1 92 ? 1.59 16.75 -2.945 1 98.56 92 TYR A C 1
ATOM 711 O O . TYR A 1 92 ? 1.335 15.555 -2.791 1 98.56 92 TYR A O 1
ATOM 719 N N . VAL A 1 93 ? 2.617 17.359 -2.357 1 98.75 93 VAL A N 1
ATOM 720 C CA . VAL A 1 93 ? 3.682 16.594 -1.709 1 98.75 93 VAL A CA 1
ATOM 721 C C . VAL A 1 93 ? 3.596 16.766 -0.195 1 98.75 93 VAL A C 1
ATOM 723 O O . VAL A 1 93 ? 3.424 17.891 0.296 1 98.75 93 VAL A O 1
ATOM 726 N N . VAL A 1 94 ? 3.656 15.695 0.532 1 98.81 94 VAL A N 1
ATOM 727 C CA . VAL A 1 94 ? 3.768 15.703 1.987 1 98.81 94 VAL A CA 1
ATOM 728 C C . VAL A 1 94 ? 5.094 15.07 2.408 1 98.81 94 VAL A C 1
ATOM 730 O O . VAL A 1 94 ? 5.414 13.953 2.002 1 98.81 94 VAL A O 1
ATOM 733 N N . GLU A 1 95 ? 5.844 15.797 3.141 1 98.75 95 GLU A N 1
ATOM 734 C CA . GLU A 1 95 ? 7.07 15.281 3.736 1 98.75 95 GLU A CA 1
ATOM 735 C C . GLU A 1 95 ? 6.938 15.156 5.254 1 98.75 95 GLU A C 1
ATOM 737 O O . GLU A 1 95 ? 6.379 16.047 5.906 1 98.75 95 GLU A O 1
ATOM 742 N N . MET A 1 96 ? 7.484 14.062 5.762 1 98.88 96 MET A N 1
ATOM 743 C CA . MET A 1 96 ? 7.379 13.844 7.199 1 98.88 96 MET A CA 1
ATOM 744 C C . MET A 1 96 ? 8.562 13.023 7.711 1 98.88 96 MET A C 1
ATOM 746 O O . MET A 1 96 ? 9.258 12.375 6.926 1 98.88 96 MET A O 1
ATOM 750 N N . GLU A 1 97 ? 8.773 13.133 8.953 1 98.88 97 GLU A N 1
ATOM 751 C CA . GLU A 1 97 ? 9.656 12.242 9.711 1 98.88 97 GLU A CA 1
ATOM 752 C C . GLU A 1 97 ? 8.844 11.242 10.531 1 98.88 97 GLU A C 1
ATOM 754 O O . GLU A 1 97 ? 7.91 11.617 11.242 1 98.88 97 GLU A O 1
ATOM 759 N N . VAL A 1 98 ? 9.164 9.992 10.398 1 98.88 98 VAL A N 1
ATOM 760 C CA . VAL A 1 98 ? 8.539 8.914 11.172 1 98.88 98 VAL A CA 1
ATOM 761 C C . VAL A 1 98 ? 9.586 8.227 12.039 1 98.88 98 VAL A C 1
ATOM 763 O O . VAL A 1 98 ? 10.641 7.82 11.547 1 98.88 98 VAL A O 1
ATOM 766 N N . GLU A 1 99 ? 9.227 8.133 13.281 1 98.88 99 GLU A N 1
ATOM 767 C CA . GLU A 1 99 ? 10.18 7.574 14.234 1 98.88 99 GLU A CA 1
ATOM 768 C C . GLU A 1 99 ? 9.547 6.441 15.039 1 98.88 99 GLU A C 1
ATOM 770 O O . GLU A 1 99 ? 8.391 6.535 15.445 1 98.88 99 GLU A O 1
ATOM 775 N N . ASN A 1 100 ? 10.312 5.371 15.242 1 98.81 100 ASN A N 1
ATOM 776 C CA . ASN A 1 100 ? 9.945 4.316 16.188 1 98.81 100 ASN A CA 1
ATOM 777 C C . ASN A 1 100 ? 10.398 4.637 17.594 1 98.81 100 ASN A C 1
ATOM 779 O O . ASN A 1 100 ? 11.594 4.539 17.906 1 98.81 100 ASN A O 1
ATOM 783 N N . SER A 1 101 ? 9.461 4.961 18.391 1 98.12 101 SER A N 1
ATOM 784 C CA . SER A 1 101 ? 9.797 5.352 19.766 1 98.12 101 SER A CA 1
ATOM 785 C C . SER A 1 101 ? 9.695 4.172 20.719 1 98.12 101 SER A C 1
ATOM 787 O O . SER A 1 101 ? 9.617 4.355 21.938 1 98.12 101 SER A O 1
ATOM 789 N N . THR A 1 102 ? 9.578 3.043 20.266 1 98.12 102 THR A N 1
ATOM 790 C CA . THR A 1 102 ? 9.445 1.854 21.094 1 98.12 102 THR A CA 1
ATOM 791 C C . THR A 1 102 ? 10.758 1.077 21.141 1 98.12 102 THR A C 1
ATOM 793 O O . THR A 1 102 ? 11.742 1.47 20.516 1 98.12 102 THR A O 1
ATOM 796 N N . ALA A 1 103 ? 10.773 0.013 21.891 1 98.25 103 ALA A N 1
ATOM 797 C CA . ALA A 1 103 ? 11.953 -0.83 22.047 1 98.25 103 ALA A CA 1
ATOM 798 C C . ALA A 1 103 ? 11.891 -2.037 21.125 1 98.25 103 ALA A C 1
ATOM 800 O O . ALA A 1 103 ? 12.773 -2.898 21.156 1 98.25 103 ALA A O 1
ATOM 801 N N . LYS A 1 104 ? 10.852 -2.143 20.344 1 97.56 104 LYS A N 1
ATOM 802 C CA . LYS A 1 104 ? 10.695 -3.23 19.375 1 97.56 104 LYS A CA 1
ATOM 803 C C . LYS A 1 104 ? 10.625 -2.697 17.953 1 97.56 104 LYS A C 1
ATOM 805 O O . LYS A 1 104 ? 10.484 -1.489 17.75 1 97.56 104 LYS A O 1
ATOM 810 N N . GLU A 1 105 ? 10.781 -3.605 17.047 1 97.94 105 GLU A N 1
ATOM 811 C CA . GLU A 1 105 ? 10.578 -3.213 15.648 1 97.94 105 GLU A CA 1
ATOM 812 C C . GLU A 1 105 ? 9.125 -2.805 15.391 1 97.94 105 GLU A C 1
ATOM 814 O O . GLU A 1 105 ? 8.203 -3.387 15.961 1 97.94 105 GLU A O 1
ATOM 819 N N . LEU A 1 106 ? 9.023 -1.794 14.578 1 97.75 106 LEU A N 1
ATOM 820 C CA . LEU A 1 106 ? 7.703 -1.311 14.195 1 97.75 106 LEU A CA 1
ATOM 821 C C . LEU A 1 106 ? 7.578 -1.221 12.672 1 97.75 106 LEU A C 1
ATOM 823 O O . LEU A 1 106 ? 8.555 -0.916 11.984 1 97.75 106 LEU A O 1
ATOM 827 N N . TYR A 1 107 ? 6.379 -1.533 12.227 1 97.69 107 TYR A N 1
ATOM 828 C CA . TYR A 1 107 ? 6.082 -1.464 10.797 1 97.69 107 TYR A CA 1
ATOM 829 C C . TYR A 1 107 ? 5.035 -0.396 10.508 1 97.69 107 TYR A C 1
ATOM 831 O O . TYR A 1 107 ? 4.188 -0.105 11.359 1 97.69 107 TYR A O 1
ATOM 839 N N . PHE A 1 108 ? 5.086 0.165 9.391 1 96.38 108 PHE A N 1
ATOM 840 C CA . PHE A 1 108 ? 4.023 1.001 8.844 1 96.38 108 PHE A CA 1
ATOM 841 C C . PHE A 1 108 ? 4.035 0.963 7.324 1 96.38 108 PHE A C 1
ATOM 843 O O . PHE A 1 108 ? 4.961 0.418 6.719 1 96.38 108 PHE A O 1
ATOM 850 N N . ASP A 1 109 ? 2.996 1.434 6.676 1 94.38 109 ASP A N 1
ATOM 851 C CA . ASP A 1 109 ? 2.973 1.558 5.223 1 94.38 109 ASP A CA 1
ATOM 852 C C . ASP A 1 109 ? 2.33 2.875 4.793 1 94.38 109 ASP A C 1
ATOM 854 O O . ASP A 1 109 ? 1.71 3.564 5.609 1 94.38 109 ASP A O 1
ATOM 858 N N . GLU A 1 110 ? 2.543 3.297 3.625 1 96.12 110 GLU A N 1
ATOM 859 C CA . GLU A 1 110 ? 2.143 4.617 3.156 1 96.12 110 GLU A CA 1
ATOM 860 C C . GLU A 1 110 ? 0.624 4.77 3.164 1 96.12 110 GLU A C 1
ATOM 862 O O . GLU A 1 110 ? 0.106 5.883 3.299 1 96.12 110 GLU A O 1
ATOM 867 N N . TYR A 1 111 ? -0.057 3.707 3.168 1 95.56 111 TYR A N 1
ATOM 868 C CA . TYR A 1 111 ? -1.511 3.783 3.086 1 95.56 111 TYR A CA 1
ATOM 869 C C . TYR A 1 111 ? -2.125 3.994 4.465 1 95.56 111 TYR A C 1
ATOM 871 O O . TYR A 1 111 ? -3.334 4.203 4.586 1 95.56 111 TYR A O 1
ATOM 879 N N . TYR A 1 112 ? -1.327 4.004 5.496 1 96.12 112 TYR A N 1
ATOM 880 C CA . TYR A 1 112 ? -1.794 4.422 6.812 1 96.12 112 TYR A CA 1
ATOM 881 C C . TYR A 1 112 ? -2.068 5.918 6.848 1 96.12 112 TYR A C 1
ATOM 883 O O . TYR A 1 112 ? -2.779 6.406 7.727 1 96.12 112 TYR A O 1
ATOM 891 N N . PHE A 1 113 ? -1.454 6.562 5.922 1 98.31 113 PHE A N 1
ATOM 892 C CA . PHE A 1 113 ? -1.604 8.008 5.805 1 98.31 113 PHE A CA 1
ATOM 893 C C . PHE A 1 113 ? -2.588 8.367 4.699 1 98.31 113 PHE A C 1
ATOM 895 O O . PHE A 1 113 ? -2.783 7.586 3.762 1 98.31 113 PHE A O 1
ATOM 902 N N . SER A 1 114 ? -3.162 9.57 4.855 1 98.31 114 SER A N 1
ATOM 903 C CA . SER A 1 114 ? -4.09 10.016 3.822 1 98.31 114 SER A CA 1
ATOM 904 C C . SER A 1 114 ? -4.086 11.539 3.703 1 98.31 114 SER A C 1
ATOM 906 O O . SER A 1 114 ? -4.051 12.242 4.711 1 98.31 114 SER A O 1
ATOM 908 N N . LEU A 1 115 ? -4.016 12 2.469 1 98.69 115 LEU A N 1
ATOM 909 C CA . LEU A 1 115 ? -4.375 13.375 2.172 1 98.69 115 LEU A CA 1
ATOM 910 C C . LEU A 1 115 ? -5.863 13.492 1.846 1 98.69 115 LEU A C 1
ATOM 912 O O . LEU A 1 115 ? -6.398 12.68 1.088 1 98.69 115 LEU A O 1
ATOM 916 N N . MET A 1 116 ? -6.504 14.43 2.467 1 97.38 116 MET A N 1
ATOM 917 C CA . MET A 1 116 ? -7.938 14.547 2.213 1 97.38 116 MET A CA 1
ATOM 918 C C . MET A 1 116 ? -8.391 16 2.295 1 97.38 116 MET A C 1
ATOM 920 O O . MET A 1 116 ? -7.656 16.859 2.789 1 97.38 116 MET A O 1
ATOM 924 N N . ASP A 1 117 ? -9.539 16.25 1.749 1 94.75 117 ASP A N 1
ATOM 925 C CA . ASP A 1 117 ? -10.25 17.484 2.051 1 94.75 117 ASP A CA 1
ATOM 926 C C . ASP A 1 117 ? -10.734 17.5 3.5 1 94.75 117 ASP A C 1
ATOM 928 O O . ASP A 1 117 ? -11.492 16.625 3.916 1 94.75 117 ASP A O 1
ATOM 932 N N . PRO A 1 118 ? -10.32 18.531 4.219 1 93.62 118 PRO A N 1
ATOM 933 C CA . PRO A 1 118 ? -10.617 18.453 5.652 1 93.62 118 PRO A CA 1
ATOM 934 C C . PRO A 1 118 ? -12.109 18.625 5.953 1 93.62 118 PRO A C 1
ATOM 936 O O . PRO A 1 118 ? -12.562 18.297 7.047 1 93.62 118 PRO A O 1
ATOM 939 N N . VAL A 1 119 ? -12.875 19.125 5.066 1 89.62 119 VAL A N 1
ATOM 940 C CA . VAL A 1 119 ? -14.297 19.375 5.285 1 89.62 119 VAL A CA 1
ATOM 941 C C . VAL A 1 119 ? -15.102 18.172 4.828 1 89.62 119 VAL A C 1
ATOM 943 O O . VAL A 1 119 ? -15.805 17.547 5.633 1 89.62 119 VAL A O 1
ATOM 946 N N . SER A 1 120 ? -14.93 17.734 3.648 1 90.31 120 SER A N 1
ATOM 947 C CA . SER A 1 120 ? -15.703 16.625 3.121 1 90.31 120 SER A CA 1
ATOM 948 C C . SER A 1 120 ? -15.117 15.289 3.557 1 90.31 120 SER A C 1
ATOM 950 O O . SER A 1 120 ? -15.789 14.25 3.461 1 90.31 120 SER A O 1
ATOM 952 N N . GLN A 1 121 ? -13.844 15.281 3.85 1 90.56 121 GLN A N 1
ATOM 953 C CA . GLN A 1 121 ? -13.086 14.109 4.262 1 90.56 121 GLN A CA 1
ATOM 954 C C . GLN A 1 121 ? -12.977 13.094 3.125 1 90.56 121 GLN A C 1
ATOM 956 O O . GLN A 1 121 ? -12.922 11.891 3.365 1 90.56 121 GLN A O 1
ATOM 961 N N . ILE A 1 122 ? -13.102 13.57 1.911 1 93.06 122 ILE A N 1
ATOM 962 C CA . ILE A 1 122 ? -12.836 12.758 0.73 1 93.06 122 ILE A CA 1
ATOM 963 C C . ILE A 1 122 ? -11.328 12.695 0.487 1 93.06 122 ILE A C 1
ATOM 965 O O . ILE A 1 122 ? -10.664 13.727 0.354 1 93.06 122 ILE A O 1
ATOM 969 N N . PRO A 1 123 ? -10.758 11.531 0.402 1 95.69 123 PRO A N 1
ATOM 970 C CA . PRO A 1 123 ? -9.305 11.391 0.246 1 95.69 123 PRO A CA 1
ATOM 971 C C . PRO A 1 123 ? -8.836 11.664 -1.183 1 95.69 123 PRO A C 1
ATOM 973 O O . PRO A 1 123 ? -9.594 11.438 -2.135 1 95.69 123 PRO A O 1
ATOM 976 N N . PHE A 1 124 ? -7.629 12.125 -1.235 1 97.12 124 PHE A N 1
ATOM 977 C CA . PHE A 1 124 ? -6.926 12.211 -2.508 1 97.12 124 PHE A CA 1
ATOM 978 C C . PHE A 1 124 ? -6.102 10.953 -2.76 1 97.12 124 PHE A C 1
ATOM 980 O O . PHE A 1 124 ? -5.758 10.227 -1.822 1 97.12 124 PHE A O 1
ATOM 987 N N . THR A 1 125 ? -5.836 10.727 -4.004 1 96.88 125 THR A N 1
ATOM 988 C CA . THR A 1 125 ? -5.191 9.477 -4.387 1 96.88 125 THR A CA 1
ATOM 989 C C . THR A 1 125 ? -3.672 9.617 -4.348 1 96.88 125 THR A C 1
ATOM 991 O O . THR A 1 125 ? -3.121 10.602 -4.855 1 96.88 125 THR A O 1
ATOM 994 N N . LEU A 1 126 ? -3.033 8.664 -3.707 1 98 126 LEU A N 1
ATOM 995 C CA . LEU A 1 126 ? -1.58 8.562 -3.756 1 98 126 LEU A CA 1
ATOM 996 C C . LEU A 1 126 ? -1.104 8.258 -5.172 1 98 126 LEU A C 1
ATOM 998 O O . LEU A 1 126 ? -1.654 7.379 -5.84 1 98 126 LEU A O 1
ATOM 1002 N N . ASP A 1 127 ? -0.094 9.023 -5.605 1 98.19 127 ASP A N 1
ATOM 1003 C CA . ASP A 1 127 ? 0.463 8.828 -6.941 1 98.19 127 ASP A CA 1
ATOM 1004 C C . ASP A 1 127 ? 1.657 7.875 -6.906 1 98.19 127 ASP A C 1
ATOM 1006 O O . ASP A 1 127 ? 2.469 7.922 -5.98 1 98.19 127 ASP A O 1
ATOM 1010 N N . LEU A 1 128 ? 1.804 7.133 -7.984 1 97.69 128 LEU A N 1
ATOM 1011 C CA . LEU A 1 128 ? 2.9 6.176 -8.086 1 97.69 128 LEU A CA 1
ATOM 1012 C C . LEU A 1 128 ? 4.246 6.891 -8.102 1 97.69 128 LEU A C 1
ATOM 1014 O O . LEU A 1 128 ? 5.289 6.273 -7.871 1 97.69 128 LEU A O 1
ATOM 1018 N N . ARG A 1 129 ? 4.328 8.18 -8.406 1 98.12 129 ARG A N 1
ATOM 1019 C CA . ARG A 1 129 ? 5.555 8.969 -8.305 1 98.12 129 ARG A CA 1
ATOM 1020 C C . ARG A 1 129 ? 6.172 8.844 -6.918 1 98.12 129 ARG A C 1
ATOM 1022 O O . ARG A 1 129 ? 7.383 9.016 -6.754 1 98.12 129 ARG A O 1
ATOM 1029 N N . THR A 1 130 ? 5.363 8.469 -5.922 1 98.19 130 THR A N 1
ATOM 1030 C CA . THR A 1 130 ? 5.832 8.227 -4.559 1 98.19 130 THR A CA 1
ATOM 1031 C C . THR A 1 130 ? 6.953 7.191 -4.547 1 98.19 130 THR A C 1
ATOM 1033 O O . THR A 1 130 ? 7.852 7.25 -3.705 1 98.19 130 THR A O 1
ATOM 1036 N N . TYR A 1 131 ? 6.992 6.328 -5.523 1 97.75 131 TYR A N 1
ATOM 1037 C CA . TYR A 1 131 ? 7.875 5.168 -5.484 1 97.75 131 TYR A CA 1
ATOM 1038 C C . TYR A 1 131 ? 9.133 5.414 -6.312 1 97.75 131 TYR A C 1
ATOM 1040 O O . TYR A 1 131 ? 9.875 4.477 -6.613 1 97.75 131 TYR A O 1
ATOM 1048 N N . ASP A 1 132 ? 9.32 6.695 -6.645 1 96.75 132 ASP A N 1
ATOM 1049 C CA . ASP A 1 132 ? 10.633 7.035 -7.195 1 96.75 132 ASP A CA 1
ATOM 1050 C C . ASP A 1 132 ? 11.75 6.68 -6.215 1 96.75 132 ASP A C 1
ATOM 1052 O O . ASP A 1 132 ? 12.906 6.539 -6.613 1 96.75 132 ASP A O 1
ATOM 1056 N N . VAL A 1 133 ? 11.344 6.613 -4.988 1 92.38 133 VAL A N 1
ATOM 1057 C CA . VAL A 1 133 ? 12.242 6.164 -3.928 1 92.38 133 VAL A CA 1
ATOM 1058 C C . VAL A 1 133 ? 11.656 4.938 -3.234 1 92.38 133 VAL A C 1
ATOM 1060 O O . VAL A 1 133 ? 10.438 4.863 -3.018 1 92.38 133 VAL A O 1
ATOM 1063 N N . ASN A 1 134 ? 12.562 3.953 -2.953 1 92 134 ASN A N 1
ATOM 1064 C CA . ASN A 1 134 ? 12.094 2.822 -2.158 1 92 134 ASN A CA 1
ATOM 1065 C C . ASN A 1 134 ? 11.742 3.246 -0.735 1 92 134 ASN A C 1
ATOM 1067 O O . ASN A 1 134 ? 12.594 3.76 -0.008 1 92 134 ASN A O 1
ATOM 1071 N N . LEU A 1 135 ? 10.609 2.928 -0.331 1 95.56 135 LEU A N 1
ATOM 1072 C CA . LEU A 1 135 ? 10.164 3.326 1 1 95.56 135 LEU A CA 1
ATOM 1073 C C . LEU A 1 135 ? 10.664 2.346 2.057 1 95.56 135 LEU A C 1
ATOM 1075 O O . LEU A 1 135 ? 10.664 1.133 1.829 1 95.56 135 LEU A O 1
ATOM 1079 N N . VAL A 1 136 ? 11.109 2.924 3.152 1 96.38 136 VAL A N 1
ATOM 1080 C CA . VAL A 1 136 ? 11.43 2.131 4.336 1 96.38 136 VAL A CA 1
ATOM 1081 C C . VAL A 1 136 ? 10.18 1.974 5.203 1 96.38 136 VAL A C 1
ATOM 1083 O O . VAL A 1 136 ? 9.625 2.963 5.688 1 96.38 136 VAL A O 1
ATOM 1086 N N . GLU A 1 137 ? 9.773 0.685 5.41 1 97.31 137 GLU A N 1
ATOM 1087 C CA . GLU A 1 137 ? 8.5 0.476 6.082 1 97.31 137 GLU A CA 1
ATOM 1088 C C . GLU A 1 137 ? 8.672 -0.338 7.359 1 97.31 137 GLU A C 1
ATOM 1090 O O . GLU A 1 137 ? 7.688 -0.68 8.023 1 97.31 137 GLU A O 1
ATOM 1095 N N . LYS A 1 138 ? 9.805 -0.675 7.703 1 98.38 138 LYS A N 1
ATOM 1096 C CA . LYS A 1 138 ? 10.188 -1.298 8.969 1 98.38 138 LYS A CA 1
ATOM 1097 C C . LYS A 1 138 ? 11.227 -0.454 9.703 1 98.38 138 LYS A C 1
ATOM 1099 O O . LYS A 1 138 ? 12.266 -0.11 9.141 1 98.38 138 LYS A O 1
ATOM 1104 N N . LEU A 1 139 ? 10.93 -0.152 10.977 1 98.62 139 LEU A N 1
ATOM 1105 C CA . LEU A 1 139 ? 11.828 0.681 11.766 1 98.62 139 LEU A CA 1
ATOM 1106 C C . LEU A 1 139 ? 12.359 -0.086 12.977 1 98.62 139 LEU A C 1
ATOM 1108 O O . LEU A 1 139 ? 11.586 -0.693 13.719 1 98.62 139 LEU A O 1
ATOM 1112 N N . LYS A 1 140 ? 13.633 -0.057 13.125 1 98.38 140 LYS A N 1
ATOM 1113 C CA . LYS A 1 140 ? 14.234 -0.535 14.367 1 98.38 140 LYS A CA 1
ATOM 1114 C C . LYS A 1 140 ? 13.945 0.418 15.523 1 98.38 140 LYS A C 1
ATOM 1116 O O . LYS A 1 140 ? 13.57 1.57 15.305 1 98.38 140 LYS A O 1
A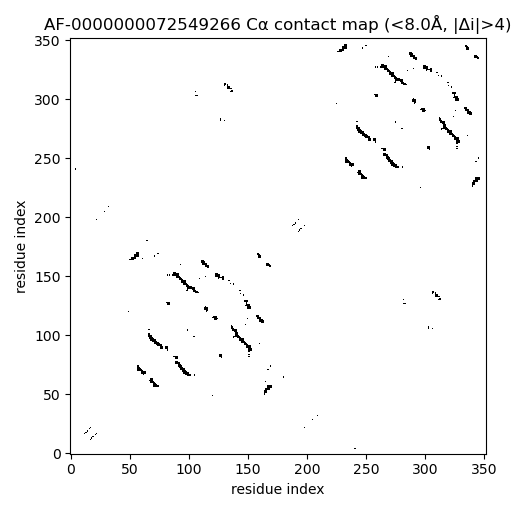TOM 1121 N N . PRO A 1 141 ? 14.148 -0.104 16.75 1 98.62 141 PRO A N 1
ATOM 1122 C CA . PRO A 1 141 ? 13.984 0.785 17.891 1 98.62 141 PRO A CA 1
ATOM 1123 C C . PRO A 1 141 ? 14.797 2.068 17.781 1 98.62 141 PRO A C 1
ATOM 1125 O O . PRO A 1 141 ? 16 2.014 17.531 1 98.62 141 PRO A O 1
ATOM 1128 N N . GLY A 1 142 ? 14.133 3.221 17.844 1 98.56 142 GLY A N 1
ATOM 1129 C CA . GLY A 1 142 ? 14.797 4.512 17.844 1 98.56 142 GLY A CA 1
ATOM 1130 C C . GLY A 1 142 ? 15.102 5.035 16.453 1 98.56 142 GLY A C 1
ATOM 1131 O O . GLY A 1 142 ? 15.586 6.156 16.297 1 98.56 142 GLY A O 1
ATOM 1132 N N . GLU A 1 143 ? 14.82 4.246 15.5 1 98.75 143 GLU A N 1
ATOM 1133 C CA . GLU A 1 143 ? 15.148 4.637 14.133 1 98.75 143 GLU A CA 1
ATOM 1134 C C . GLU A 1 143 ? 14.188 5.715 13.625 1 98.75 143 GLU A C 1
ATOM 1136 O O . GLU A 1 143 ? 12.992 5.68 13.93 1 98.75 143 GLU A O 1
ATOM 1141 N N . LYS A 1 144 ? 14.703 6.645 12.844 1 98.5 144 LYS A N 1
ATOM 1142 C CA . LYS A 1 144 ? 13.961 7.711 12.172 1 98.5 144 LYS A CA 1
ATOM 1143 C C . LYS A 1 144 ? 14.125 7.621 10.656 1 98.5 144 LYS A C 1
ATOM 1145 O O . LYS A 1 144 ? 15.211 7.332 10.156 1 98.5 144 LYS A O 1
ATOM 1150 N N . VAL A 1 145 ? 13.016 7.84 9.977 1 98.5 145 VAL A N 1
ATOM 1151 C CA . VAL A 1 145 ? 13.094 7.855 8.523 1 98.5 145 VAL A CA 1
ATOM 1152 C C . VAL A 1 145 ? 12.328 9.062 7.977 1 98.5 145 VAL A C 1
ATOM 1154 O O . VAL A 1 145 ? 11.375 9.531 8.602 1 98.5 145 VAL A O 1
ATOM 1157 N N . GLN A 1 146 ? 12.805 9.609 6.852 1 98.56 146 GLN A N 1
ATOM 1158 C CA . GLN A 1 146 ? 12.078 10.617 6.086 1 98.56 146 GLN A CA 1
ATOM 1159 C C . GLN A 1 146 ? 11.195 9.969 5.023 1 98.56 146 GLN A C 1
ATOM 1161 O O . GLN A 1 146 ? 11.648 9.094 4.281 1 98.56 146 GLN A O 1
ATOM 1166 N N . VAL A 1 147 ? 9.969 10.383 5.043 1 98.62 147 VAL A N 1
ATOM 1167 C CA . VAL A 1 147 ? 8.992 9.852 4.102 1 98.62 147 VAL A CA 1
ATOM 1168 C C . VAL A 1 147 ? 8.43 10.984 3.244 1 98.62 147 VAL A C 1
ATOM 1170 O O . VAL A 1 147 ? 8.086 12.047 3.76 1 98.62 147 VAL A O 1
ATOM 1173 N N . LYS A 1 148 ? 8.445 10.773 1.996 1 98.75 148 LYS A N 1
ATOM 1174 C CA . LYS A 1 148 ? 7.824 11.68 1.037 1 98.75 148 LYS A CA 1
ATOM 1175 C C . LYS A 1 148 ? 6.68 10.992 0.294 1 98.75 148 LYS A C 1
ATOM 1177 O O . LYS A 1 148 ? 6.887 9.977 -0.37 1 98.75 148 LYS A O 1
ATOM 1182 N N . LEU A 1 149 ? 5.508 11.508 0.456 1 98.88 149 LEU A N 1
ATOM 1183 C CA . LEU A 1 149 ? 4.332 11.008 -0.248 1 98.88 149 LEU A CA 1
ATOM 1184 C C . LEU A 1 149 ? 3.83 12.031 -1.265 1 98.88 149 LEU A C 1
ATOM 1186 O O . LEU A 1 149 ? 3.812 13.227 -0.988 1 98.88 149 LEU A O 1
ATOM 1190 N N . ILE A 1 150 ? 3.475 11.555 -2.42 1 98.81 150 ILE A N 1
ATOM 1191 C CA . ILE A 1 150 ? 3.02 12.414 -3.508 1 98.81 150 ILE A CA 1
ATOM 1192 C C . ILE A 1 150 ? 1.591 12.039 -3.896 1 98.81 150 ILE A C 1
ATOM 1194 O O . ILE A 1 150 ? 1.314 10.891 -4.242 1 98.81 150 ILE A O 1
ATOM 1198 N N . TYR A 1 151 ? 0.725 13.016 -3.855 1 98.69 151 TYR A N 1
ATOM 1199 C CA . TYR A 1 151 ? -0.679 12.852 -4.215 1 98.69 151 TYR A CA 1
ATOM 1200 C C . TYR A 1 151 ? -1.014 13.625 -5.48 1 98.69 151 TYR A C 1
ATOM 1202 O O . TYR A 1 151 ? -0.347 14.617 -5.805 1 98.69 151 TYR A O 1
ATOM 1210 N N . GLY A 1 152 ? -2.037 13.148 -6.199 1 98.44 152 GLY A N 1
ATOM 1211 C CA . GLY A 1 152 ? -2.566 13.898 -7.328 1 98.44 152 GLY A CA 1
ATOM 1212 C C . GLY A 1 152 ? -3.766 14.758 -6.973 1 98.44 152 GLY A C 1
ATOM 1213 O O . GLY A 1 152 ? -4.695 14.289 -6.309 1 98.44 152 GLY A O 1
ATOM 1214 N N . ILE A 1 153 ? -3.682 16 -7.379 1 97.88 153 ILE A N 1
ATOM 1215 C CA . ILE A 1 153 ? -4.809 16.906 -7.152 1 97.88 153 ILE A CA 1
ATOM 1216 C C . ILE A 1 153 ? -5.074 17.719 -8.406 1 97.88 153 ILE A C 1
ATOM 1218 O O . ILE A 1 153 ? -4.281 17.703 -9.352 1 97.88 153 ILE A O 1
ATOM 1222 N N . ASP A 1 154 ? -6.191 18.297 -8.383 1 95.25 154 ASP A N 1
ATOM 1223 C CA . ASP A 1 154 ? -6.504 19.266 -9.43 1 95.25 154 ASP A CA 1
ATOM 1224 C C . ASP A 1 154 ? -6.648 20.672 -8.852 1 95.25 154 ASP A C 1
ATOM 1226 O O . ASP A 1 154 ? -5.672 21.25 -8.375 1 95.25 154 ASP A O 1
ATOM 1230 N N . ASN A 1 155 ? -7.836 21.156 -8.688 1 93.12 155 ASN A N 1
ATOM 1231 C CA . ASN A 1 155 ? -8.031 22.547 -8.32 1 93.12 155 ASN A CA 1
ATOM 1232 C C . ASN A 1 155 ? -8.406 22.688 -6.852 1 93.12 155 ASN A C 1
ATOM 1234 O O . ASN A 1 155 ? -8.812 23.766 -6.41 1 93.12 155 ASN A O 1
ATOM 1238 N N . GLU A 1 156 ? -8.195 21.656 -6.133 1 94.06 156 GLU A N 1
ATOM 1239 C CA . GLU A 1 156 ? -8.523 21.766 -4.715 1 94.06 156 GLU A CA 1
ATOM 1240 C C . GLU A 1 156 ? -7.578 22.719 -3.998 1 94.06 156 GLU A C 1
ATOM 1242 O O . GLU A 1 156 ? -6.43 22.891 -4.41 1 94.06 156 GLU A O 1
ATOM 1247 N N . THR A 1 157 ? -8.109 23.344 -2.906 1 92.69 157 THR A N 1
ATOM 1248 C CA . THR A 1 157 ? -7.312 24.359 -2.229 1 92.69 157 THR A CA 1
ATOM 1249 C C . THR A 1 157 ? -7.195 24.047 -0.738 1 92.69 157 THR A C 1
ATOM 1251 O O . THR A 1 157 ? -6.434 24.703 -0.022 1 92.69 157 THR A O 1
ATOM 1254 N N . ASN A 1 158 ? -7.984 23.172 -0.25 1 93.75 158 ASN A N 1
ATOM 1255 C CA . ASN A 1 158 ? -7.957 22.812 1.161 1 93.75 158 ASN A CA 1
ATOM 1256 C C . ASN A 1 158 ? -7.504 21.359 1.354 1 93.75 158 ASN A C 1
ATOM 1258 O O . ASN A 1 158 ? -7.988 20.453 0.666 1 93.75 158 ASN A O 1
ATOM 1262 N N . PHE A 1 159 ? -6.582 21.219 2.246 1 97.62 159 PHE A N 1
ATOM 1263 C CA . PHE A 1 159 ? -6 19.891 2.424 1 97.62 159 PHE A CA 1
ATOM 1264 C C . PHE A 1 159 ? -5.75 19.609 3.898 1 97.62 159 PHE A C 1
ATOM 1266 O O . PHE A 1 159 ? -5.332 20.5 4.648 1 97.62 159 PHE A O 1
ATOM 1273 N N . GLY A 1 160 ? -6.051 18.422 4.301 1 98.31 160 GLY A N 1
ATOM 1274 C CA . GLY A 1 160 ? -5.641 17.828 5.566 1 98.31 160 GLY A CA 1
ATOM 1275 C C . GLY A 1 160 ? -4.941 16.5 5.406 1 98.31 160 GLY A C 1
ATOM 1276 O O . GLY A 1 160 ? -5.41 15.625 4.664 1 98.31 160 GLY A O 1
ATOM 1277 N N . PHE A 1 161 ? -3.812 16.438 6.027 1 98.81 161 PHE A N 1
ATOM 1278 C CA . PHE A 1 161 ? -3.078 15.188 6.023 1 98.81 161 PHE A CA 1
ATOM 1279 C C . PHE A 1 161 ? -3.305 14.422 7.32 1 98.81 161 PHE A C 1
ATOM 1281 O O . PHE A 1 161 ? -3.166 14.977 8.406 1 98.81 161 PHE A O 1
ATOM 1288 N N . THR A 1 162 ? -3.584 13.086 7.199 1 98.75 1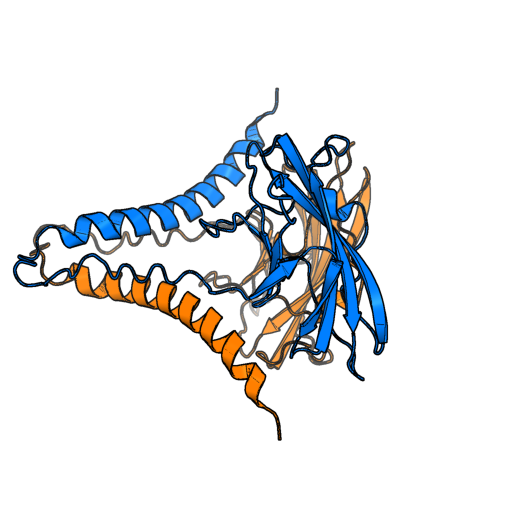62 THR A N 1
ATOM 1289 C CA . THR A 1 162 ? -4.055 12.414 8.398 1 98.75 162 THR A CA 1
ATOM 1290 C C . THR A 1 162 ? -3.264 11.133 8.648 1 98.75 162 THR A C 1
ATOM 1292 O O . THR A 1 162 ? -2.822 10.477 7.703 1 98.75 162 THR A O 1
ATOM 1295 N N . TYR A 1 163 ? -3.1 10.805 9.836 1 98.69 163 TYR A N 1
ATOM 1296 C CA . TYR A 1 163 ? -2.697 9.523 10.406 1 98.69 163 TYR A CA 1
ATOM 1297 C C . TYR A 1 163 ? -3.438 9.242 11.703 1 98.69 163 TYR A C 1
ATOM 1299 O O . TYR A 1 163 ? -3.414 10.062 12.625 1 98.69 163 TYR A O 1
ATOM 1307 N N . GLU A 1 164 ? -4.055 8.094 11.773 1 96 164 GLU A N 1
ATOM 1308 C CA . GLU A 1 164 ? -4.938 7.816 12.906 1 96 164 GLU A CA 1
ATOM 1309 C C . GLU A 1 164 ? -5.898 8.977 13.148 1 96 164 GLU A C 1
ATOM 1311 O O . GLU A 1 164 ? -6.68 9.344 12.266 1 96 164 GLU A O 1
ATOM 1316 N N . ASP A 1 165 ? -5.926 9.57 14.328 1 95.69 165 ASP A N 1
ATOM 1317 C CA . ASP A 1 165 ? -6.887 10.617 14.648 1 95.69 165 ASP A CA 1
ATOM 1318 C C . ASP A 1 165 ? -6.258 12.008 14.516 1 95.69 165 ASP A C 1
ATOM 1320 O O . ASP A 1 165 ? -6.844 13 14.938 1 95.69 165 ASP A O 1
ATOM 1324 N N . ALA A 1 166 ? -5.109 12.07 13.945 1 98.38 166 ALA A N 1
ATOM 1325 C CA . ALA A 1 166 ? -4.43 13.352 13.758 1 98.38 166 ALA A CA 1
ATOM 1326 C C . ALA A 1 166 ? -4.629 13.875 12.344 1 98.38 166 ALA A C 1
ATOM 1328 O O . ALA A 1 166 ? -4.598 13.109 11.375 1 98.38 166 ALA A O 1
ATOM 1329 N N . MET A 1 167 ? -4.828 15.141 12.227 1 98.19 167 MET A N 1
ATOM 1330 C CA . MET A 1 167 ? -4.844 15.828 10.945 1 98.19 167 MET A CA 1
ATOM 1331 C C . MET A 1 167 ? -3.936 17.047 10.969 1 98.19 167 MET A C 1
ATOM 1333 O O . MET A 1 167 ? -4.074 17.922 11.844 1 98.19 167 MET A O 1
ATOM 1337 N N . TRP A 1 168 ? -2.994 17.047 10.117 1 98.5 168 TRP A N 1
ATOM 1338 C CA . TRP A 1 168 ? -2.154 18.219 9.93 1 98.5 168 TRP A CA 1
ATOM 1339 C C . TRP A 1 168 ? -2.703 19.109 8.82 1 98.5 168 TRP A C 1
ATOM 1341 O O . TRP A 1 168 ? -3.068 18.625 7.75 1 98.5 168 TRP A O 1
ATOM 1351 N N . THR A 1 169 ? -2.795 20.391 9.07 1 96.81 169 THR A N 1
ATOM 1352 C CA . THR A 1 169 ? -3.201 21.391 8.086 1 96.81 169 THR A CA 1
ATOM 1353 C C . THR A 1 169 ? -2.184 22.531 8.016 1 96.81 169 THR A C 1
ATOM 1355 O O . THR A 1 169 ? -1.363 22.688 8.922 1 96.81 169 THR A O 1
ATOM 1358 N N . GLU A 1 170 ? -2.086 23.141 6.754 1 87.31 170 GLU A N 1
ATOM 1359 C CA . GLU A 1 170 ? -1.253 24.328 6.656 1 87.31 170 GLU A CA 1
ATOM 1360 C C . GLU A 1 170 ? -1.974 25.562 7.215 1 87.31 170 GLU A C 1
ATOM 1362 O O . GLU A 1 170 ? -3.193 25.672 7.082 1 87.31 170 GLU A O 1
ATOM 1367 N N . LEU A 1 171 ? -1.396 26.203 8.258 1 65.31 171 LEU A N 1
ATOM 1368 C CA . LEU A 1 171 ? -1.982 27.438 8.742 1 65.31 171 LEU A CA 1
ATOM 1369 C C . LEU A 1 171 ? -2.209 28.422 7.594 1 65.31 171 LEU A C 1
ATOM 1371 O O . LEU A 1 171 ? -1.307 28.656 6.789 1 65.31 171 LEU A O 1
ATOM 1375 N N . VAL A 1 172 ? -3.309 28.312 6.941 1 49.22 172 VAL A N 1
ATOM 1376 C CA . VAL A 1 172 ? -3.564 29.5 6.145 1 49.22 172 VAL A CA 1
ATOM 1377 C C . VAL A 1 172 ? -3.434 30.75 7.023 1 49.22 172 VAL A C 1
ATOM 1379 O O . VAL A 1 172 ? -4.098 30.859 8.055 1 49.22 172 VAL A O 1
ATOM 1382 N N . ALA A 1 173 ? -2.252 31.406 7.137 1 42.28 173 ALA A N 1
ATOM 1383 C CA . ALA A 1 173 ? -2.191 32.719 7.742 1 42.28 173 ALA A CA 1
ATOM 1384 C C . ALA A 1 173 ? -3.504 33.469 7.551 1 42.28 173 ALA A C 1
ATOM 1386 O O . ALA A 1 173 ? -3.963 33.656 6.418 1 42.28 173 ALA A O 1
ATOM 1387 N N . GLU A 1 174 ? -4.516 33.344 8.273 1 40.44 174 GLU A N 1
ATOM 1388 C CA . GLU A 1 174 ? -5.438 34.469 8.258 1 40.44 174 GLU A CA 1
ATOM 1389 C C . GLU A 1 174 ? -4.688 35.781 8.125 1 40.44 174 GLU A C 1
ATOM 1391 O O . GLU A 1 174 ? -3.678 36 8.797 1 40.44 174 GLU A O 1
ATOM 1396 N N . GLY A 1 175 ? -4.488 36.281 6.918 1 33.84 175 GLY A N 1
ATOM 1397 C CA . GLY A 1 175 ? -4.109 37.656 6.902 1 33.84 175 GLY A CA 1
ATOM 1398 C C . GLY A 1 175 ? -4.512 38.406 8.164 1 33.84 175 GLY A C 1
ATOM 1399 O O . GLY A 1 175 ? -5.695 38.469 8.508 1 33.84 175 GLY A O 1
ATOM 1400 N N . ILE A 1 176 ? -3.705 38.5 9.172 1 29.97 176 ILE A N 1
ATOM 1401 C CA . ILE A 1 176 ? -3.871 39.719 9.977 1 29.97 176 ILE A CA 1
ATOM 1402 C C . ILE A 1 176 ? -3.822 40.938 9.078 1 29.97 176 ILE A C 1
ATOM 1404 O O . ILE A 1 176 ? -3.002 41.031 8.164 1 29.97 176 ILE A O 1
ATOM 1408 N N . MET B 1 1 ? -0.958 -1.95 33.062 1 24.33 1 MET B N 1
ATOM 1409 C CA . MET B 1 1 ? -1.618 -3.021 32.312 1 24.33 1 MET B CA 1
ATOM 1410 C C . MET B 1 1 ? -2.326 -2.475 31.094 1 24.33 1 MET B C 1
ATOM 1412 O O . MET B 1 1 ? -3.547 -2.303 31.094 1 24.33 1 MET B O 1
ATOM 1416 N N . HIS B 1 2 ? -1.779 -1.543 30.375 1 28.73 2 HIS B N 1
ATOM 1417 C CA . HIS B 1 2 ? -2.268 -0.438 29.562 1 28.73 2 HIS B CA 1
ATOM 1418 C C . HIS B 1 2 ? -2.619 -0.907 28.156 1 28.73 2 HIS B C 1
ATOM 1420 O O . HIS B 1 2 ? -1.825 -0.746 27.234 1 28.73 2 HIS B O 1
ATOM 1426 N N . LYS B 1 3 ? -3.373 -1.997 28.094 1 32.59 3 LYS B N 1
ATOM 1427 C CA . LYS B 1 3 ? -3.803 -2.887 27.016 1 32.59 3 LYS B CA 1
ATOM 1428 C C . LYS B 1 3 ? -4.621 -2.135 25.969 1 32.59 3 LYS B C 1
ATOM 1430 O O . LYS B 1 3 ? -5.094 -2.729 25 1 32.59 3 LYS B O 1
ATOM 1435 N N . GLN B 1 4 ? -5.094 -0.857 26.156 1 30.28 4 GLN B N 1
ATOM 1436 C CA . GLN B 1 4 ? -6.406 -0.524 25.609 1 30.28 4 GLN B CA 1
ATOM 1437 C C . GLN B 1 4 ? -6.324 -0.263 24.109 1 30.28 4 GLN B C 1
ATOM 1439 O O . GLN B 1 4 ? -7.332 0.06 23.484 1 30.28 4 GLN B O 1
ATOM 1444 N N . PRO B 1 5 ? -5.25 -0.012 23.656 1 32.84 5 PRO B N 1
ATOM 1445 C CA . PRO B 1 5 ? -5.375 0.687 22.375 1 32.84 5 PRO B CA 1
ATOM 1446 C C . PRO B 1 5 ? -5.812 -0.237 21.234 1 32.84 5 PRO B C 1
ATOM 1448 O O . PRO B 1 5 ? -5.988 0.214 20.109 1 32.84 5 PRO B O 1
ATOM 1451 N N . LEU B 1 6 ? -5.82 -1.507 21.438 1 32.78 6 LEU B N 1
ATOM 1452 C CA . LEU B 1 6 ? -6.219 -2.498 20.438 1 32.78 6 LEU B CA 1
ATOM 1453 C C . LEU B 1 6 ? -7.688 -2.328 20.062 1 32.78 6 LEU B C 1
ATOM 1455 O O . LEU B 1 6 ? -8.117 -2.785 19 1 32.78 6 LEU B O 1
ATOM 1459 N N . PHE B 1 7 ? -8.453 -1.697 20.969 1 31.27 7 PHE B N 1
ATOM 1460 C CA . PHE B 1 7 ? -9.914 -1.649 20.906 1 31.27 7 PHE B CA 1
ATOM 1461 C C . PHE B 1 7 ? -10.375 -0.738 19.766 1 31.27 7 PHE B C 1
ATOM 1463 O O . PHE B 1 7 ? -11.289 -1.085 19.031 1 31.27 7 PHE B O 1
ATOM 1470 N N . TRP B 1 8 ? -9.648 0.328 19.531 1 31.27 8 TRP B N 1
ATOM 1471 C CA . TRP B 1 8 ? -10.203 1.332 18.625 1 31.27 8 TRP B CA 1
ATOM 1472 C C . TRP B 1 8 ? -9.938 0.962 17.172 1 31.27 8 TRP B C 1
ATOM 1474 O O . TRP B 1 8 ? -10.742 1.274 16.297 1 31.27 8 TRP B O 1
ATOM 1484 N N . THR B 1 9 ? -8.977 0.333 16.766 1 33.09 9 THR B N 1
ATOM 1485 C CA . THR B 1 9 ? -8.789 -0.137 15.406 1 33.09 9 THR B CA 1
ATOM 1486 C C . THR B 1 9 ? -9.82 -1.207 15.055 1 33.09 9 THR B C 1
ATOM 1488 O O . THR B 1 9 ? -10.234 -1.323 13.898 1 33.09 9 THR B O 1
ATOM 1491 N N . THR B 1 10 ? -10.352 -1.951 15.922 1 32.53 10 THR B N 1
ATOM 1492 C CA . THR B 1 10 ? -11.469 -2.887 15.812 1 32.53 10 THR B CA 1
ATOM 1493 C C . THR B 1 10 ? -12.789 -2.137 15.633 1 32.53 10 THR B C 1
ATOM 1495 O O . THR B 1 10 ? -13.641 -2.553 14.844 1 32.53 10 THR B O 1
ATOM 1498 N N . ILE B 1 11 ? -12.859 -0.928 16.156 1 34.22 11 ILE B N 1
ATOM 1499 C CA . ILE B 1 11 ? -14.109 -0.172 16.078 1 34.22 11 ILE B CA 1
ATOM 1500 C C . ILE B 1 11 ? -14.211 0.518 14.719 1 34.22 11 ILE B C 1
ATOM 1502 O O . ILE B 1 11 ? -15.266 0.472 14.078 1 34.22 11 ILE B O 1
ATOM 1506 N N . ALA B 1 12 ? -13.125 1.091 14.164 1 37.38 12 ALA B N 1
ATOM 1507 C CA . ALA B 1 12 ? -13.203 1.691 12.836 1 37.38 12 ALA B CA 1
ATOM 1508 C C . ALA B 1 12 ? -13.383 0.624 11.766 1 37.38 12 ALA B C 1
ATOM 1510 O O . ALA B 1 12 ? -14.188 0.794 10.836 1 37.38 12 ALA B O 1
ATOM 1511 N N . GLY B 1 13 ? -12.812 -0.44 11.82 1 36.19 13 GLY B N 1
ATOM 1512 C CA . GLY B 1 13 ? -13.094 -1.61 11.008 1 36.19 13 GLY B CA 1
ATOM 1513 C C . GLY B 1 13 ? -14.477 -2.189 11.258 1 36.19 13 GLY B C 1
ATOM 1514 O O . GLY B 1 13 ? -15.156 -2.611 10.312 1 36.19 13 GLY B O 1
ATOM 1515 N N . ALA B 1 14 ? -14.891 -2.137 12.453 1 39.56 14 ALA B N 1
ATOM 1516 C CA . ALA B 1 14 ? -16.234 -2.574 12.82 1 39.56 14 ALA B CA 1
ATOM 1517 C C . ALA B 1 14 ? -17.297 -1.582 12.336 1 39.56 14 ALA B C 1
ATOM 1519 O O . ALA B 1 14 ? -18.344 -1.98 11.852 1 39.56 14 ALA B O 1
ATOM 1520 N N . VAL B 1 15 ? -16.938 -0.339 12.344 1 39.44 15 VAL B N 1
ATOM 1521 C CA . VAL B 1 15 ? -17.844 0.677 11.82 1 39.44 15 VAL B CA 1
ATOM 1522 C C . VAL B 1 15 ? -17.891 0.605 10.297 1 39.44 15 VAL B C 1
ATOM 1524 O O . VAL B 1 15 ? -18.953 0.613 9.688 1 39.44 15 VAL B O 1
ATOM 1527 N N . LEU B 1 16 ? -16.719 0.378 9.719 1 37.72 16 LEU B N 1
ATOM 1528 C CA . LEU B 1 16 ? -16.703 0.158 8.281 1 37.72 16 LEU B CA 1
ATOM 1529 C C . LEU B 1 16 ? -17.312 -1.199 7.934 1 37.72 16 LEU B C 1
ATOM 1531 O O . LEU B 1 16 ? -18.094 -1.31 6.992 1 37.72 16 LEU B O 1
ATOM 1535 N N . SER B 1 17 ? -17.094 -2.121 8.75 1 37.28 17 SER B N 1
ATOM 1536 C CA . SER B 1 17 ? -17.766 -3.406 8.609 1 37.28 17 SER B CA 1
ATOM 1537 C C . SER B 1 17 ? -19.234 -3.301 9.008 1 37.28 17 SER B C 1
ATOM 1539 O O . SER B 1 17 ? -20.094 -3.941 8.406 1 37.28 17 SER B O 1
ATOM 1541 N N . PHE B 1 18 ? -19.484 -2.523 9.969 1 38.03 18 PHE B N 1
ATOM 1542 C CA . PHE B 1 18 ? -20.875 -2.291 10.367 1 38.03 18 PHE B CA 1
ATOM 1543 C C . PHE B 1 18 ? -21.609 -1.473 9.312 1 38.03 18 PHE B C 1
ATOM 1545 O O . PHE B 1 18 ? -22.734 -1.799 8.938 1 38.03 18 PHE B O 1
ATOM 1552 N N . ILE B 1 19 ? -20.922 -0.549 8.75 1 38.78 19 ILE B N 1
ATOM 1553 C CA . ILE B 1 19 ? -21.516 0.196 7.645 1 38.78 19 ILE B CA 1
ATOM 1554 C C . ILE B 1 19 ? -21.641 -0.709 6.422 1 38.78 19 ILE B C 1
ATOM 1556 O O . ILE B 1 19 ? -22.672 -0.719 5.75 1 38.78 19 ILE B O 1
ATOM 1560 N N . LEU B 1 20 ? -20.703 -1.562 6.258 1 40.56 20 LEU B N 1
ATOM 1561 C CA . LEU B 1 20 ? -20.828 -2.58 5.223 1 40.56 20 LEU B CA 1
ATOM 1562 C C . LEU B 1 20 ? -21.859 -3.633 5.617 1 40.56 20 LEU B C 1
ATOM 1564 O O . LEU B 1 20 ? -22.641 -4.078 4.785 1 40.56 20 LEU B O 1
ATOM 1568 N N . GLY B 1 21 ? -21.922 -3.973 6.84 1 38.19 21 GLY B N 1
ATOM 1569 C CA . GLY B 1 21 ? -22.906 -4.914 7.371 1 38.19 21 GLY B CA 1
ATOM 1570 C C . GLY B 1 21 ? -24.312 -4.348 7.414 1 38.19 21 GLY B C 1
ATOM 1571 O O . GLY B 1 21 ? -25.281 -5.039 7.074 1 38.19 21 GLY B O 1
ATOM 1572 N N . VAL B 1 22 ? -24.391 -3.123 7.828 1 39.91 22 VAL B N 1
ATOM 1573 C CA . VAL B 1 22 ? -25.703 -2.473 7.852 1 39.91 22 VAL B CA 1
ATOM 1574 C C . VAL B 1 22 ? -26.172 -2.201 6.426 1 39.91 22 VAL B C 1
ATOM 1576 O O . VAL B 1 22 ? -27.359 -2.369 6.113 1 39.91 22 VAL B O 1
ATOM 1579 N N . THR B 1 23 ? -25.297 -1.971 5.578 1 36.84 23 THR B N 1
ATOM 1580 C CA . THR B 1 23 ? -25.688 -1.864 4.176 1 36.84 23 THR B CA 1
ATOM 1581 C C . THR B 1 23 ? -26.062 -3.23 3.619 1 36.84 23 THR B C 1
ATOM 1583 O O . THR B 1 23 ? -27.031 -3.344 2.857 1 36.84 23 THR B O 1
ATOM 1586 N N . CYS B 1 24 ? -25.359 -4.242 4.18 1 35.81 24 CYS B N 1
ATOM 1587 C CA . CYS B 1 24 ? -25.812 -5.582 3.832 1 35.81 24 CYS B CA 1
ATOM 1588 C C . CYS B 1 24 ? -27.109 -5.922 4.539 1 35.81 24 CYS B C 1
ATOM 1590 O O . CYS B 1 24 ? -27.984 -6.57 3.963 1 35.81 24 CYS B O 1
ATOM 1592 N N . PHE B 1 25 ? -27.359 -5.512 5.719 1 33.16 25 PHE B N 1
ATOM 1593 C CA . PHE B 1 25 ? -28.594 -5.809 6.453 1 33.16 25 PHE B CA 1
ATOM 1594 C C . PHE B 1 25 ? -29.75 -4.973 5.922 1 33.16 25 PHE B C 1
ATOM 1596 O O . PHE B 1 25 ? -30.875 -5.477 5.785 1 33.16 25 PHE B O 1
ATOM 1603 N N . ILE B 1 26 ? -29.516 -3.756 5.645 1 34.19 26 ILE B N 1
ATOM 1604 C CA . ILE B 1 26 ? -30.609 -2.957 5.086 1 34.19 26 ILE B CA 1
ATOM 1605 C C . ILE B 1 26 ? -30.969 -3.471 3.693 1 34.19 26 ILE B C 1
ATOM 1607 O O . ILE B 1 26 ? -32.125 -3.535 3.328 1 34.19 26 ILE B O 1
ATOM 1611 N N . PHE B 1 27 ? -30.047 -4.086 2.994 1 34.72 27 PHE B N 1
ATOM 1612 C CA . PHE B 1 27 ? -30.469 -4.758 1.768 1 34.72 27 PHE B CA 1
ATOM 1613 C C . PHE B 1 27 ? -31.438 -5.891 2.07 1 34.72 27 PHE B C 1
ATOM 1615 O O . PHE B 1 27 ? -32.406 -6.105 1.324 1 34.72 27 PHE B O 1
ATOM 1622 N N . MET B 1 28 ? -31.297 -6.441 3.238 1 32.34 28 MET B N 1
ATOM 1623 C CA . MET B 1 28 ? -32.188 -7.559 3.551 1 32.34 28 MET B CA 1
ATOM 1624 C C . MET B 1 28 ? -33.562 -7.055 4.004 1 32.34 28 MET B C 1
ATOM 1626 O O . MET B 1 28 ? -34.594 -7.648 3.664 1 32.34 28 MET B O 1
ATOM 1630 N N . ILE B 1 29 ? -33.656 -6.059 4.809 1 35.41 29 ILE B N 1
ATOM 1631 C CA . ILE B 1 29 ? -34.969 -5.707 5.359 1 35.41 29 ILE B CA 1
ATOM 1632 C C . ILE B 1 29 ? -35.781 -4.957 4.309 1 35.41 29 ILE B C 1
ATOM 1634 O O . ILE B 1 29 ? -37 -5.125 4.227 1 35.41 29 ILE B O 1
ATOM 1638 N N . GLY B 1 30 ? -35.281 -4.012 3.564 1 34.5 30 GLY B N 1
ATOM 1639 C CA . GLY B 1 30 ? -36.125 -3.246 2.658 1 34.5 30 GLY B CA 1
ATOM 1640 C C . GLY B 1 30 ? -36.812 -4.105 1.625 1 34.5 30 GLY B C 1
ATOM 1641 O O . GLY B 1 30 ? -37.719 -3.641 0.93 1 34.5 30 GLY B O 1
ATOM 1642 N N . LEU B 1 31 ? -36.344 -5.293 1.335 1 33.22 31 LEU B N 1
ATOM 1643 C CA . LEU B 1 31 ? -37.031 -6.164 0.382 1 33.22 31 LEU B CA 1
ATOM 1644 C C . LEU B 1 31 ? -38.281 -6.777 1.003 1 33.22 31 LEU B C 1
ATOM 1646 O O . LEU B 1 31 ? -39.031 -7.48 0.326 1 33.22 31 LEU B O 1
ATOM 1650 N N . SER B 1 32 ? -38.562 -6.723 2.213 1 29.48 32 SER B N 1
ATOM 1651 C CA . SER B 1 32 ? -39.688 -7.504 2.686 1 29.48 32 SER B CA 1
ATOM 1652 C C . SER B 1 32 ? -41 -6.84 2.307 1 29.48 32 SER B C 1
ATOM 1654 O O . SER B 1 32 ? -42 -7.523 2.01 1 29.48 32 SER B O 1
ATOM 1656 N N . SER B 1 33 ? -41.469 -5.621 2.576 1 32.75 33 SER B N 1
ATOM 1657 C CA . SER B 1 33 ? -42.875 -5.258 2.541 1 32.75 33 SER B CA 1
ATOM 1658 C C . SER B 1 33 ? -43.344 -4.926 1.123 1 32.75 33 SER B C 1
ATOM 1660 O O . SER B 1 33 ? -44.5 -4.586 0.9 1 32.75 33 SER B O 1
ATOM 1662 N N . ALA B 1 34 ? -42.531 -4.438 0.188 1 31.44 34 ALA B N 1
ATOM 1663 C CA . ALA B 1 34 ? -43.156 -4.207 -1.104 1 31.44 34 ALA B CA 1
ATOM 1664 C C . ALA B 1 34 ? -43.625 -5.52 -1.73 1 31.44 34 ALA B C 1
ATOM 1666 O O . ALA B 1 34 ? -42.969 -6.559 -1.544 1 31.44 34 ALA B O 1
ATOM 1667 N N . ASN B 1 35 ? -45 -5.715 -1.817 1 30.34 35 ASN B N 1
ATOM 1668 C CA . ASN B 1 35 ? -45.562 -6.828 -2.559 1 30.34 35 ASN B CA 1
ATOM 1669 C C . ASN B 1 35 ? -44.812 -7.102 -3.852 1 30.34 35 ASN B C 1
ATOM 1671 O O . ASN B 1 35 ? -45 -6.395 -4.844 1 30.34 35 ASN B O 1
ATOM 1675 N N . PHE B 1 36 ? -43.531 -7.223 -3.91 1 32.81 36 PHE B N 1
ATOM 1676 C CA . PHE B 1 36 ? -42.781 -7.75 -5.043 1 32.81 36 PHE B CA 1
ATOM 1677 C C . PHE B 1 36 ? -43.406 -9.039 -5.559 1 32.81 36 PHE B C 1
ATOM 1679 O O . PHE B 1 36 ? -42.938 -10.133 -5.238 1 32.81 36 PHE B O 1
ATOM 1686 N N . ASP B 1 37 ? -44.688 -9.125 -5.453 1 31.75 37 ASP B N 1
ATOM 1687 C CA . ASP B 1 37 ? -45.25 -10.312 -6.109 1 31.75 37 ASP B CA 1
ATOM 1688 C C . ASP B 1 37 ? -44.531 -10.578 -7.434 1 31.75 37 ASP B C 1
ATOM 1690 O O . ASP B 1 37 ? -44.125 -11.711 -7.707 1 31.75 37 ASP B O 1
ATOM 1694 N N . ASN B 1 38 ? -45.094 -9.828 -8.508 1 30.88 38 ASN B N 1
ATOM 1695 C CA . ASN B 1 38 ? -44.688 -10.219 -9.859 1 30.88 38 ASN B CA 1
ATOM 1696 C C . ASN B 1 38 ? -43.219 -9.906 -10.141 1 30.88 38 ASN B C 1
ATOM 1698 O O . ASN B 1 38 ? -42.906 -9.344 -11.188 1 30.88 38 ASN B O 1
ATOM 1702 N N . TRP B 1 39 ? -42.562 -9.227 -9.297 1 31.75 39 TRP B N 1
ATOM 1703 C CA . TRP B 1 39 ? -41.156 -9.25 -9.672 1 31.75 39 TRP B CA 1
ATOM 1704 C C . TRP B 1 39 ? -40.656 -10.688 -9.82 1 31.75 39 TRP B C 1
ATOM 1706 O O . TRP B 1 39 ? -40.625 -11.445 -8.844 1 31.75 39 TRP B O 1
ATOM 1716 N N . ASP B 1 40 ? -41.156 -11.383 -10.898 1 29.45 40 ASP B N 1
ATOM 1717 C CA . ASP B 1 40 ? -40.375 -12.594 -11.211 1 29.45 40 ASP B CA 1
ATOM 1718 C C . ASP B 1 40 ? -38.938 -12.461 -10.75 1 29.45 40 ASP B C 1
ATOM 1720 O O . ASP B 1 40 ? -38.188 -11.609 -11.25 1 29.45 40 ASP B O 1
ATOM 1724 N N . THR B 1 41 ? -38.75 -12.32 -9.516 1 33.12 41 THR B N 1
ATOM 1725 C CA . THR B 1 41 ? -37.469 -12.617 -8.875 1 33.12 41 THR B CA 1
ATOM 1726 C C . THR B 1 41 ? -36.75 -13.758 -9.594 1 33.12 41 THR B C 1
ATOM 1728 O O . THR B 1 41 ? -37.062 -14.93 -9.344 1 33.12 41 THR B O 1
ATOM 1731 N N . GLY B 1 42 ? -37.031 -13.812 -10.938 1 31.58 42 GLY B N 1
ATOM 1732 C CA . GLY B 1 42 ? -36.031 -14.758 -11.422 1 31.58 42 GLY B CA 1
ATOM 1733 C C . GLY B 1 42 ? -34.75 -14.734 -10.617 1 31.58 42 GLY B C 1
ATOM 1734 O O . GLY B 1 42 ? -34.125 -13.688 -10.484 1 31.58 42 GLY B O 1
ATOM 1735 N N . SER B 1 43 ? -34.781 -15.297 -9.414 1 34.03 43 SER B N 1
ATOM 1736 C CA . SER B 1 43 ? -33.906 -15.727 -8.328 1 34.03 43 SER B CA 1
ATOM 1737 C C . SER B 1 43 ? -32.438 -15.719 -8.766 1 34.03 43 SER B C 1
ATOM 1739 O O . SER B 1 43 ? -31.531 -15.578 -7.938 1 34.03 43 SER B O 1
ATOM 1741 N N . ASP B 1 44 ? -32.188 -16.25 -9.914 1 31.94 44 ASP B N 1
ATOM 1742 C CA . ASP B 1 44 ? -30.844 -16.656 -10.281 1 31.94 44 ASP B CA 1
ATOM 1743 C C . ASP B 1 44 ? -29.938 -15.445 -10.445 1 31.94 44 ASP B C 1
ATOM 1745 O O . ASP B 1 44 ? -28.75 -15.586 -10.742 1 31.94 44 ASP B O 1
ATOM 1749 N N . GLY B 1 45 ? -30.516 -14.25 -10.672 1 30.83 45 GLY B N 1
ATOM 1750 C CA . GLY B 1 45 ? -29.578 -13.258 -11.164 1 30.83 45 GLY B CA 1
ATOM 1751 C C . GLY B 1 45 ? -28.875 -12.5 -10.055 1 30.83 45 GLY B C 1
ATOM 1752 O O . GLY B 1 45 ? -29.062 -11.289 -9.914 1 30.83 45 GLY B O 1
ATOM 1753 N N . TYR B 1 46 ? -29.031 -12.609 -8.742 1 32.72 46 TYR B N 1
ATOM 1754 C CA . TYR B 1 46 ? -27.828 -12.156 -8.047 1 32.72 46 TYR B CA 1
ATOM 1755 C C . TYR B 1 46 ? -26.625 -12.164 -8.984 1 32.72 46 TYR B C 1
ATOM 1757 O O . TYR B 1 46 ? -26.266 -13.203 -9.539 1 32.72 46 TYR B O 1
ATOM 1765 N N . ILE B 1 47 ? -26.609 -11.273 -9.867 1 32.53 47 ILE B N 1
ATOM 1766 C CA . ILE B 1 47 ? -25.391 -11.141 -10.641 1 32.53 47 ILE B CA 1
ATOM 1767 C C . ILE B 1 47 ? -24.172 -11.445 -9.758 1 32.53 47 ILE B C 1
ATOM 1769 O O . ILE B 1 47 ? -23.875 -10.695 -8.836 1 32.53 47 ILE B O 1
ATOM 1773 N N . ASP B 1 48 ? -24.062 -12.461 -8.992 1 40.78 48 ASP B N 1
ATOM 1774 C CA . ASP B 1 48 ? -22.75 -12.992 -8.625 1 40.78 48 ASP B CA 1
ATOM 1775 C C . ASP B 1 48 ? -21.672 -12.523 -9.594 1 40.78 48 ASP B C 1
ATOM 1777 O O . ASP B 1 48 ? -21.453 -13.141 -10.641 1 40.78 48 ASP B O 1
ATOM 1781 N N . GLU B 1 49 ? -21.688 -11.281 -9.828 1 49.25 49 GLU B N 1
ATOM 1782 C CA . GLU B 1 49 ? -20.672 -10.844 -10.781 1 49.25 49 GLU B CA 1
ATOM 1783 C C . GLU B 1 49 ? -19.281 -11.266 -10.336 1 49.25 49 GLU B C 1
ATOM 1785 O O . GLU B 1 49 ? -18.641 -10.578 -9.547 1 49.25 49 GLU B O 1
ATOM 1790 N N . THR B 1 50 ? -19.047 -12.43 -9.984 1 64.25 50 THR B N 1
ATOM 1791 C CA . THR B 1 50 ? -17.703 -12.984 -9.852 1 64.25 50 THR B CA 1
ATOM 1792 C C . THR B 1 50 ? -16.828 -12.562 -11.023 1 64.25 50 THR B C 1
ATOM 1794 O O . THR B 1 50 ? -17.281 -12.516 -12.164 1 64.25 50 THR B O 1
ATOM 1797 N N . VAL B 1 51 ? -15.789 -11.812 -10.609 1 77.31 51 VAL B N 1
ATOM 1798 C CA . VAL B 1 51 ? -14.781 -11.5 -11.625 1 77.31 51 VAL B CA 1
ATOM 1799 C C . VAL B 1 51 ? -14.297 -12.797 -12.281 1 77.31 51 VAL B C 1
ATOM 1801 O O . VAL B 1 51 ? -14.055 -13.797 -11.602 1 77.31 51 VAL B O 1
ATOM 1804 N N . GLU B 1 52 ? -14.492 -12.844 -13.523 1 89.56 52 GLU B N 1
ATOM 1805 C CA . GLU B 1 52 ? -13.945 -13.977 -14.258 1 89.56 52 GLU B CA 1
ATOM 1806 C C . GLU B 1 52 ? -12.438 -13.828 -14.461 1 89.56 52 GLU B C 1
ATOM 1808 O O . GLU B 1 52 ? -11.984 -12.875 -15.102 1 89.56 52 GLU B O 1
ATOM 1813 N N . TYR B 1 53 ? -11.688 -14.75 -13.914 1 94.62 53 TYR B N 1
ATOM 1814 C CA . TYR B 1 53 ? -10.234 -14.75 -14.031 1 94.62 53 TYR B CA 1
ATOM 1815 C C . TYR B 1 53 ? -9.773 -15.797 -15.039 1 94.62 53 TYR B C 1
ATOM 1817 O O . TYR B 1 53 ? -10.398 -16.844 -15.188 1 94.62 53 TYR B O 1
ATOM 1825 N N . THR B 1 54 ? -8.719 -15.445 -15.773 1 97.06 54 THR B N 1
ATOM 1826 C CA . THR B 1 54 ? -7.977 -16.484 -16.484 1 97.06 54 THR B CA 1
ATOM 1827 C C . THR B 1 54 ? -7.066 -17.25 -15.531 1 97.06 54 THR B C 1
ATOM 1829 O O . THR B 1 54 ? -6.262 -16.641 -14.82 1 97.06 54 THR B O 1
ATOM 1832 N N . GLU B 1 55 ? -7.152 -18.562 -15.562 1 95.94 55 GLU B N 1
ATOM 1833 C CA . GLU B 1 55 ? -6.422 -19.375 -14.602 1 95.94 55 GLU B CA 1
ATOM 1834 C C . GLU B 1 55 ? -5.047 -19.766 -15.133 1 95.94 55 GLU B C 1
ATOM 1836 O O . GLU B 1 55 ? -4.922 -20.172 -16.297 1 95.94 55 GLU B O 1
ATOM 1841 N N . TYR B 1 56 ? -4.133 -19.609 -14.305 1 97.94 56 TYR B N 1
ATOM 1842 C CA . TYR B 1 56 ? -2.76 -20.031 -14.555 1 97.94 56 TYR B CA 1
ATOM 1843 C C . TYR B 1 56 ? -2.24 -20.906 -13.414 1 97.94 56 TYR B C 1
ATOM 1845 O O . TYR B 1 56 ? -2.824 -20.922 -12.328 1 97.94 56 TYR B O 1
ATOM 1853 N N . GLN B 1 57 ? -1.166 -21.641 -13.734 1 97.19 57 GLN B N 1
ATOM 1854 C CA . GLN B 1 57 ? -0.483 -22.406 -12.695 1 97.19 57 GLN B CA 1
ATOM 1855 C C . GLN B 1 57 ? 0.755 -21.672 -12.195 1 97.19 57 GLN B C 1
ATOM 1857 O O . GLN B 1 57 ? 1.375 -20.906 -12.938 1 97.19 57 GLN B O 1
ATOM 1862 N N . VAL B 1 58 ? 1.01 -21.922 -10.953 1 98.06 58 VAL B N 1
ATOM 1863 C CA . VAL B 1 58 ? 2.279 -21.422 -10.445 1 98.06 58 VAL B CA 1
ATOM 1864 C C . VAL B 1 58 ? 3.416 -21.844 -11.367 1 98.06 58 VAL B C 1
ATOM 1866 O O . VAL B 1 58 ? 3.482 -23 -11.789 1 98.06 58 VAL B O 1
ATOM 1869 N N . GLY B 1 59 ? 4.23 -20.938 -11.734 1 97.81 59 GLY B N 1
ATOM 1870 C CA . GLY B 1 59 ? 5.289 -21.156 -12.703 1 97.81 59 GLY B CA 1
ATOM 1871 C C . GLY B 1 59 ? 5.016 -20.5 -14.047 1 97.81 59 GLY B C 1
ATOM 1872 O O . GLY B 1 59 ? 5.938 -20.266 -14.828 1 97.81 59 GLY B O 1
ATOM 1873 N N . ASP B 1 60 ? 3.758 -20.312 -14.352 1 98 60 ASP B N 1
ATOM 1874 C CA . ASP B 1 60 ? 3.395 -19.672 -15.609 1 98 60 ASP B CA 1
ATOM 1875 C C . ASP B 1 60 ? 3.74 -18.188 -15.586 1 98 60 ASP B C 1
ATOM 1877 O O . ASP B 1 60 ? 3.549 -17.516 -14.57 1 98 60 ASP B O 1
ATOM 1881 N N . SER B 1 61 ? 4.172 -17.672 -16.672 1 98.56 61 SER B N 1
ATOM 1882 C CA . SER B 1 61 ? 4.398 -16.25 -16.875 1 98.56 61 SER B CA 1
ATOM 1883 C C . SER B 1 61 ? 3.281 -15.625 -17.703 1 98.56 61 SER B C 1
ATOM 1885 O O . SER B 1 61 ? 2.783 -16.25 -18.641 1 98.56 61 SER B O 1
ATOM 1887 N N . VAL B 1 62 ? 2.967 -14.461 -17.375 1 98.75 62 VAL B N 1
ATOM 1888 C CA . VAL B 1 62 ? 1.895 -13.773 -18.078 1 98.75 62 VAL B CA 1
ATOM 1889 C C . VAL B 1 62 ? 2.355 -12.367 -18.469 1 98.75 62 VAL B C 1
ATOM 1891 O O . VAL B 1 62 ? 2.969 -11.664 -17.672 1 98.75 62 VAL B O 1
ATOM 1894 N N . ASP B 1 63 ? 2.074 -11.938 -19.719 1 98.5 63 ASP B N 1
ATOM 1895 C CA . ASP B 1 63 ? 2.281 -10.578 -20.203 1 98.5 63 ASP B CA 1
ATOM 1896 C C . ASP B 1 63 ? 1.005 -9.75 -20.062 1 98.5 63 ASP B C 1
ATOM 1898 O O . ASP B 1 63 ? -0.048 -10.133 -20.578 1 98.5 63 ASP B O 1
ATOM 1902 N N . PHE B 1 64 ? 1.192 -8.688 -19.453 1 98.19 64 PHE B N 1
ATOM 1903 C CA . PHE B 1 64 ? 0.013 -7.848 -19.281 1 98.19 64 PHE B CA 1
ATOM 1904 C C . PHE B 1 64 ? 0.066 -6.637 -20.203 1 98.19 64 PHE B C 1
ATOM 1906 O O . PHE B 1 64 ? 1.148 -6.207 -20.609 1 98.19 64 PHE B O 1
ATOM 1913 N N . SER B 1 65 ? -1.127 -6.043 -20.422 1 96.44 65 SER B N 1
ATOM 1914 C CA . SER B 1 65 ? -1.253 -4.941 -21.375 1 96.44 65 SER B CA 1
ATOM 1915 C C . SER B 1 65 ? -0.546 -3.689 -20.875 1 96.44 65 SER B C 1
ATOM 1917 O O . SER B 1 65 ? -0.113 -2.85 -21.656 1 96.44 65 SER B O 1
ATOM 1919 N N . ASN B 1 66 ? -0.37 -3.586 -19.625 1 95.75 66 ASN B N 1
ATOM 1920 C CA . ASN B 1 66 ? 0.278 -2.408 -19.062 1 95.75 66 ASN B CA 1
ATOM 1921 C C . ASN B 1 66 ? 1.798 -2.5 -19.156 1 95.75 66 ASN B C 1
ATOM 1923 O O . ASN B 1 66 ? 2.508 -1.577 -18.766 1 95.75 66 ASN B O 1
ATOM 1927 N N . GLY B 1 67 ? 2.291 -3.646 -19.562 1 98.19 67 GLY B N 1
ATOM 1928 C CA . GLY B 1 67 ? 3.717 -3.77 -19.828 1 98.19 67 GLY B CA 1
ATOM 1929 C C . GLY B 1 67 ? 4.438 -4.629 -18.812 1 98.19 67 GLY B C 1
ATOM 1930 O O . GLY B 1 67 ? 5.602 -4.984 -19 1 98.19 67 GLY B O 1
ATOM 1931 N N . LEU B 1 68 ? 3.754 -5.023 -17.766 1 98.56 68 LEU B N 1
ATOM 1932 C CA . LEU B 1 68 ? 4.387 -5.895 -16.781 1 98.56 68 LEU B CA 1
ATOM 1933 C C . LEU B 1 68 ? 4.336 -7.348 -17.219 1 98.56 68 LEU B C 1
ATOM 1935 O O . LEU B 1 68 ? 3.332 -7.797 -17.781 1 98.56 68 LEU B O 1
ATOM 1939 N N . HIS B 1 69 ? 5.391 -8 -17.016 1 98.75 69 HIS B N 1
ATOM 1940 C CA . HIS B 1 69 ? 5.512 -9.453 -17.125 1 98.75 69 HIS B CA 1
ATOM 1941 C C . HIS B 1 69 ? 5.684 -10.086 -15.75 1 98.75 69 HIS B C 1
ATOM 1943 O O . HIS B 1 69 ? 6.641 -9.781 -15.039 1 98.75 69 HIS B O 1
ATOM 1949 N N . VAL B 1 70 ? 4.703 -10.984 -15.422 1 98.94 70 VAL B N 1
ATOM 1950 C CA . VAL B 1 70 ? 4.68 -11.508 -14.055 1 98.94 70 VAL B CA 1
ATOM 1951 C C . VAL B 1 70 ? 4.758 -13.031 -14.086 1 98.94 70 VAL B C 1
ATOM 1953 O O . VAL B 1 70 ? 4.035 -13.688 -14.844 1 98.94 70 VAL B O 1
ATOM 1956 N N . THR B 1 71 ? 5.656 -13.57 -13.312 1 98.88 71 THR B N 1
ATOM 1957 C CA . THR B 1 71 ? 5.758 -15.008 -13.07 1 98.88 71 THR B CA 1
ATOM 1958 C C . THR B 1 71 ? 5.648 -15.312 -11.586 1 98.88 71 THR B C 1
ATOM 1960 O O . THR B 1 71 ? 6.512 -14.922 -10.797 1 98.88 71 THR B O 1
ATOM 1963 N N . VAL B 1 72 ? 4.57 -15.984 -11.219 1 98.88 72 VAL B N 1
ATOM 1964 C CA . VAL B 1 72 ? 4.496 -16.469 -9.836 1 98.88 72 VAL B CA 1
ATOM 1965 C C . VAL B 1 72 ? 5.305 -17.75 -9.695 1 98.88 72 VAL B C 1
ATOM 1967 O O . VAL B 1 72 ? 4.941 -18.781 -10.25 1 98.88 72 VAL B O 1
ATOM 1970 N N . THR B 1 73 ? 6.312 -17.672 -8.922 1 98.62 73 THR B N 1
ATOM 1971 C CA . THR B 1 73 ? 7.273 -18.766 -8.891 1 98.62 73 THR B CA 1
ATOM 1972 C C . THR B 1 73 ? 6.938 -19.75 -7.773 1 98.62 73 THR B C 1
ATOM 1974 O O . THR B 1 73 ? 7.25 -20.938 -7.867 1 98.62 73 THR B O 1
ATOM 1977 N N . SER B 1 74 ? 6.363 -19.281 -6.766 1 98.06 74 SER B N 1
ATOM 1978 C CA . SER B 1 74 ? 5.965 -20.172 -5.676 1 98.06 74 SER B CA 1
ATOM 1979 C C . SER B 1 74 ? 4.852 -19.547 -4.836 1 98.06 74 SER B C 1
ATOM 1981 O O . SER B 1 74 ? 4.754 -18.328 -4.742 1 98.06 74 SER B O 1
ATOM 1983 N N . MET B 1 75 ? 4.023 -20.344 -4.281 1 98.25 75 MET B N 1
ATOM 1984 C CA . MET B 1 75 ? 3.035 -19.953 -3.283 1 98.25 75 MET B CA 1
ATOM 1985 C C . MET B 1 75 ? 2.773 -21.078 -2.297 1 98.25 75 MET B C 1
ATOM 1987 O O . MET B 1 75 ? 2.727 -22.25 -2.684 1 98.25 75 MET B O 1
ATOM 1991 N N . GLY B 1 76 ? 2.617 -20.656 -1.017 1 97.69 76 GLY B N 1
ATOM 1992 C CA . GLY B 1 76 ? 2.309 -21.688 -0.033 1 97.69 76 GLY B CA 1
ATOM 1993 C C . GLY B 1 76 ? 2.447 -21.203 1.398 1 97.69 76 GLY B C 1
ATOM 1994 O O . GLY B 1 76 ? 2.949 -20.094 1.641 1 97.69 76 GLY B O 1
ATOM 1995 N N . LYS B 1 77 ? 1.985 -22.094 2.234 1 97.75 77 LYS B N 1
ATOM 1996 C CA . LYS B 1 77 ? 2.119 -21.828 3.666 1 97.75 77 LYS B CA 1
ATOM 1997 C C . LYS B 1 77 ? 3.578 -21.906 4.105 1 97.75 77 LYS B C 1
ATOM 1999 O O . LYS B 1 77 ? 4.336 -22.75 3.604 1 97.75 77 LYS B O 1
ATOM 2004 N N . ASP B 1 78 ? 3.93 -21.062 4.926 1 97.75 78 ASP B N 1
ATOM 2005 C CA . ASP B 1 78 ? 5.258 -21.094 5.531 1 97.75 78 ASP B CA 1
ATOM 2006 C C . ASP B 1 78 ? 5.176 -20.906 7.047 1 97.75 78 ASP B C 1
ATOM 2008 O O . ASP B 1 78 ? 5.184 -19.766 7.535 1 97.75 78 ASP B O 1
ATOM 2012 N N . ASP B 1 79 ? 5.25 -21.906 7.777 1 96.31 79 ASP B N 1
ATOM 2013 C CA . ASP B 1 79 ? 5.055 -21.922 9.227 1 96.31 79 ASP B CA 1
ATOM 2014 C C . ASP B 1 79 ? 6.27 -21.328 9.945 1 96.31 79 ASP B C 1
ATOM 2016 O O . ASP B 1 79 ? 6.211 -21.062 11.141 1 96.31 79 ASP B O 1
ATOM 2020 N N . SER B 1 80 ? 7.289 -21.156 9.258 1 97.81 80 SER B N 1
ATOM 2021 C CA . SER B 1 80 ? 8.492 -20.641 9.891 1 97.81 80 SER B CA 1
ATOM 2022 C C . SER B 1 80 ? 8.445 -19.109 10.016 1 97.81 80 SER B C 1
ATOM 2024 O O . SER B 1 80 ? 9.25 -18.516 10.734 1 97.81 80 SER B O 1
ATOM 2026 N N . ILE B 1 81 ? 7.562 -18.562 9.367 1 97.81 81 ILE B N 1
ATOM 2027 C CA . ILE B 1 81 ? 7.449 -17.094 9.383 1 97.81 81 ILE B CA 1
ATOM 2028 C C . ILE B 1 81 ? 6.426 -16.672 10.43 1 97.81 81 ILE B C 1
ATOM 2030 O O . ILE B 1 81 ? 5.258 -17.062 10.359 1 97.81 81 ILE B O 1
ATOM 2034 N N . GLU B 1 82 ? 6.891 -15.891 11.352 1 97.44 82 GLU B N 1
ATOM 2035 C CA . GLU B 1 82 ? 5.988 -15.273 12.32 1 97.44 82 GLU B CA 1
ATOM 2036 C C . GLU B 1 82 ? 5.371 -13.992 11.758 1 97.44 82 GLU B C 1
ATOM 2038 O O . GLU B 1 82 ? 6.086 -13.086 11.328 1 97.44 82 GLU B O 1
ATOM 2043 N N . LEU B 1 83 ? 4.105 -13.938 11.828 1 98 83 LEU B N 1
ATOM 2044 C CA . LEU B 1 83 ? 3.398 -12.766 11.328 1 98 83 LEU B CA 1
ATOM 2045 C C . LEU B 1 83 ? 3.586 -11.578 12.266 1 98 83 LEU B C 1
ATOM 2047 O O . LEU B 1 83 ? 3.816 -11.758 13.461 1 98 83 LEU B O 1
ATOM 2051 N N . VAL B 1 84 ? 3.525 -10.414 11.656 1 96.5 84 VAL B N 1
ATOM 2052 C CA . VAL B 1 84 ? 3.57 -9.172 12.422 1 96.5 84 VAL B CA 1
ATOM 2053 C C . VAL B 1 84 ? 2.174 -8.828 12.938 1 96.5 84 VAL B C 1
ATOM 2055 O O . VAL B 1 84 ? 2.01 -8.469 14.109 1 96.5 84 VAL B O 1
ATOM 2058 N N . ASP B 1 85 ? 1.19 -8.977 12.008 1 87.25 85 ASP B N 1
ATOM 2059 C CA . ASP B 1 85 ? -0.196 -8.742 12.398 1 87.25 85 ASP B CA 1
ATOM 2060 C C . ASP B 1 85 ? -0.785 -9.969 13.086 1 87.25 85 ASP B C 1
ATOM 2062 O O . ASP B 1 85 ? -0.766 -11.07 12.523 1 87.25 85 ASP B O 1
ATOM 2066 N N . SER B 1 86 ? -1.363 -9.852 14.164 1 82.25 86 SER B N 1
ATOM 2067 C CA . SER B 1 86 ? -1.729 -10.961 15.039 1 82.25 86 SER B CA 1
ATOM 2068 C C . SER B 1 86 ? -3.117 -11.5 14.703 1 82.25 86 SER B C 1
ATOM 2070 O O . SER B 1 86 ? -3.619 -12.398 15.375 1 82.25 86 SER B O 1
ATOM 2072 N N . TYR B 1 87 ? -3.652 -11.062 13.727 1 90.12 87 TYR B N 1
ATOM 2073 C CA . TYR B 1 87 ? -5.031 -11.438 13.438 1 90.12 87 TYR B CA 1
ATOM 2074 C C . TYR B 1 87 ? -5.102 -12.836 12.828 1 90.12 87 TYR B C 1
ATOM 2076 O O . TYR B 1 87 ? -6.152 -13.477 12.859 1 90.12 87 TYR B O 1
ATOM 2084 N N . TYR B 1 88 ? -3.99 -13.289 12.344 1 95.31 88 TYR B N 1
ATOM 2085 C CA . TYR B 1 88 ? -3.938 -14.578 11.672 1 95.31 88 TYR B CA 1
ATOM 2086 C C . TYR B 1 88 ? -2.834 -15.461 12.25 1 95.31 88 TYR B C 1
ATOM 2088 O O . TYR B 1 88 ? -1.928 -14.961 12.922 1 95.31 88 TYR B O 1
ATOM 2096 N N . SER B 1 89 ? -2.902 -16.719 11.977 1 96.44 89 SER B N 1
ATOM 2097 C CA . SER B 1 89 ? -2.004 -17.641 12.656 1 96.44 89 SER B CA 1
ATOM 2098 C C . SER B 1 89 ? -0.876 -18.109 11.742 1 96.44 89 SER B C 1
ATOM 2100 O O . SER B 1 89 ? 0.189 -18.516 12.211 1 96.44 89 SER B O 1
ATOM 2102 N N . THR B 1 90 ? -1.153 -18.062 10.453 1 97.81 90 THR B N 1
ATOM 2103 C CA . THR B 1 90 ? -0.207 -18.703 9.539 1 97.81 90 THR B CA 1
ATOM 2104 C C . THR B 1 90 ? 0.145 -17.766 8.383 1 97.81 90 THR B C 1
ATOM 2106 O O . THR B 1 90 ? -0.731 -17.109 7.824 1 97.81 90 THR B O 1
ATOM 2109 N N . ALA B 1 91 ? 1.454 -17.766 8.039 1 98.44 91 ALA B N 1
ATOM 2110 C CA . ALA B 1 91 ? 1.905 -17.016 6.867 1 98.44 91 ALA B CA 1
ATOM 2111 C C . ALA B 1 91 ? 1.676 -17.812 5.586 1 98.44 91 ALA B C 1
ATOM 2113 O O . ALA B 1 91 ? 1.973 -19.016 5.531 1 98.44 91 ALA B O 1
ATOM 2114 N N . TYR B 1 92 ? 1.077 -17.219 4.637 1 98.56 92 TYR B N 1
ATOM 2115 C CA . TYR B 1 92 ? 1.043 -17.688 3.26 1 98.56 92 TYR B CA 1
ATOM 2116 C C . TYR B 1 92 ? 1.89 -16.812 2.354 1 98.56 92 TYR B C 1
ATOM 2118 O O . TYR B 1 92 ? 1.612 -15.617 2.209 1 98.56 92 TYR B O 1
ATOM 2126 N N . VAL B 1 93 ? 2.889 -17.406 1.719 1 98.75 93 VAL B N 1
ATOM 2127 C CA . VAL B 1 93 ? 3.912 -16.641 1.021 1 98.75 93 VAL B CA 1
ATOM 2128 C C . VAL B 1 93 ? 3.754 -16.812 -0.488 1 98.75 93 VAL B C 1
ATOM 2130 O O . VAL B 1 93 ? 3.57 -17.938 -0.972 1 98.75 93 VAL B O 1
ATOM 2133 N N . VAL B 1 94 ? 3.77 -15.734 -1.217 1 98.81 94 VAL B N 1
ATOM 2134 C CA . VAL B 1 94 ? 3.807 -15.734 -2.676 1 98.81 94 VAL B CA 1
ATOM 2135 C C . VAL B 1 94 ? 5.102 -15.094 -3.162 1 98.81 94 VAL B C 1
ATOM 2137 O O . VAL B 1 94 ? 5.43 -13.969 -2.773 1 98.81 94 VAL B O 1
ATOM 2140 N N . GLU B 1 95 ? 5.82 -15.805 -3.934 1 98.75 95 GLU B N 1
ATOM 2141 C CA . GLU B 1 95 ? 7.016 -15.281 -4.59 1 98.75 95 GLU B CA 1
ATOM 2142 C C . GLU B 1 95 ? 6.805 -15.156 -6.098 1 98.75 95 GLU B C 1
ATOM 2144 O O . GLU B 1 95 ? 6.223 -16.047 -6.723 1 98.75 95 GLU B O 1
ATOM 2149 N N . MET B 1 96 ? 7.309 -14.055 -6.633 1 98.88 96 MET B N 1
ATOM 2150 C CA . MET B 1 96 ? 7.129 -13.828 -8.062 1 98.88 96 MET B CA 1
ATOM 2151 C C . MET B 1 96 ? 8.281 -13.008 -8.633 1 98.88 96 MET B C 1
ATOM 2153 O O . MET B 1 96 ? 9.008 -12.352 -7.887 1 98.88 96 MET B O 1
ATOM 2157 N N . GLU B 1 97 ? 8.43 -13.109 -9.883 1 98.88 97 GLU B N 1
ATOM 2158 C CA . GLU B 1 97 ? 9.258 -12.211 -10.688 1 98.88 97 GLU B CA 1
ATOM 2159 C C . GLU B 1 97 ? 8.406 -11.219 -11.469 1 98.88 97 GLU B C 1
ATOM 2161 O O . GLU B 1 97 ? 7.441 -11.602 -12.133 1 98.88 97 GLU B O 1
ATOM 2166 N N . VAL B 1 98 ? 8.711 -9.969 -11.336 1 98.88 98 VAL B N 1
ATOM 2167 C CA . VAL B 1 98 ? 8.047 -8.906 -12.078 1 98.88 98 VAL B CA 1
ATOM 2168 C C . VAL B 1 98 ? 9.039 -8.203 -13 1 98.88 98 VAL B C 1
ATOM 2170 O O . VAL B 1 98 ? 10.117 -7.785 -12.555 1 98.88 98 VAL B O 1
ATOM 2173 N N . GLU B 1 99 ? 8.625 -8.109 -14.227 1 98.88 99 GLU B N 1
ATOM 2174 C CA . GLU B 1 99 ? 9.523 -7.539 -15.219 1 98.88 99 GLU B CA 1
ATOM 2175 C C . GLU B 1 99 ? 8.844 -6.414 -15.992 1 98.88 99 GLU B C 1
ATOM 2177 O O . GLU B 1 99 ? 7.664 -6.52 -16.344 1 98.88 99 GLU B O 1
ATOM 2182 N N . ASN B 1 100 ? 9.586 -5.34 -16.234 1 98.81 100 ASN B N 1
ATOM 2183 C CA . ASN B 1 100 ? 9.164 -4.285 -17.156 1 98.81 100 ASN B CA 1
ATOM 2184 C C . ASN B 1 100 ? 9.555 -4.605 -18.594 1 98.81 100 ASN B C 1
ATOM 2186 O O . ASN B 1 100 ? 10.727 -4.492 -18.953 1 98.81 100 ASN B O 1
ATOM 2190 N N . SER B 1 101 ? 8.57 -4.934 -19.344 1 98.19 101 SER B N 1
ATOM 2191 C CA . SER B 1 101 ? 8.844 -5.324 -20.719 1 98.19 101 SER B CA 1
ATOM 2192 C C . SER B 1 101 ? 8.688 -4.141 -21.672 1 98.19 101 SER B C 1
ATOM 2194 O O . SER B 1 101 ? 8.562 -4.328 -22.891 1 98.19 101 SER B O 1
ATOM 2196 N N . THR B 1 102 ? 8.586 -3.023 -21.203 1 98.12 102 THR B N 1
ATOM 2197 C CA . THR B 1 102 ? 8.406 -1.835 -22.031 1 98.12 102 THR B CA 1
ATOM 2198 C C . THR B 1 102 ? 9.711 -1.049 -22.141 1 98.12 102 THR B C 1
ATOM 2200 O O . THR B 1 102 ? 10.727 -1.433 -21.562 1 98.12 102 THR B O 1
ATOM 2203 N N . ALA B 1 103 ? 9.68 0.028 -22.891 1 98.25 103 ALA B N 1
ATOM 2204 C CA . ALA B 1 103 ? 10.844 0.878 -23.109 1 98.25 103 ALA B CA 1
ATOM 2205 C C . ALA B 1 103 ? 10.828 2.084 -22.172 1 98.25 103 ALA B C 1
ATOM 2207 O O . ALA B 1 103 ? 11.703 2.947 -22.25 1 98.25 103 ALA B O 1
ATOM 2208 N N . LYS B 1 104 ? 9.82 2.178 -21.344 1 97.62 104 LYS B N 1
ATOM 2209 C CA . LYS B 1 104 ? 9.703 3.268 -20.391 1 97.62 104 LYS B CA 1
ATOM 2210 C C . LYS B 1 104 ? 9.695 2.734 -18.953 1 97.62 104 LYS B C 1
ATOM 2212 O O . LYS B 1 104 ? 9.578 1.527 -18.734 1 97.62 104 LYS B O 1
ATOM 2217 N N . GLU B 1 105 ? 9.883 3.646 -18.047 1 97.94 105 GLU B N 1
ATOM 2218 C CA . GLU B 1 105 ? 9.75 3.254 -16.641 1 97.94 105 GLU B CA 1
ATOM 2219 C C . GLU B 1 105 ? 8.32 2.83 -16.328 1 97.94 105 GLU B C 1
ATOM 2221 O O . GLU B 1 105 ? 7.367 3.404 -16.844 1 97.94 105 GLU B O 1
ATOM 2226 N N . LEU B 1 106 ? 8.273 1.809 -15.5 1 97.81 106 LEU B N 1
ATOM 2227 C CA . LEU B 1 106 ? 6.977 1.315 -15.047 1 97.81 106 LEU B CA 1
ATOM 2228 C C . LEU B 1 106 ? 6.93 1.22 -13.531 1 97.81 106 LEU B C 1
ATOM 2230 O O . LEU B 1 106 ? 7.941 0.925 -12.891 1 97.81 106 LEU B O 1
ATOM 2234 N N . TYR B 1 107 ? 5.742 1.526 -13.023 1 97.62 107 TYR B N 1
ATOM 2235 C CA . TYR B 1 107 ? 5.516 1.451 -11.586 1 97.62 107 TYR B CA 1
ATOM 2236 C C . TYR B 1 107 ? 4.492 0.373 -11.25 1 97.62 107 TYR B C 1
ATOM 2238 O O . TYR B 1 107 ? 3.605 0.077 -12.055 1 97.62 107 TYR B O 1
ATOM 2246 N N . PHE B 1 108 ? 4.609 -0.191 -10.133 1 96.31 108 PHE B N 1
ATOM 2247 C CA . PHE B 1 108 ? 3.582 -1.033 -9.531 1 96.31 108 PHE B CA 1
ATOM 2248 C C . PHE B 1 108 ? 3.666 -0.991 -8.008 1 96.31 108 PHE B C 1
ATOM 2250 O O . PHE B 1 108 ? 4.613 -0.434 -7.449 1 96.31 108 PHE B O 1
ATOM 2257 N N . ASP B 1 109 ? 2.66 -1.466 -7.309 1 94.25 109 ASP B N 1
ATOM 2258 C CA . ASP B 1 109 ? 2.707 -1.589 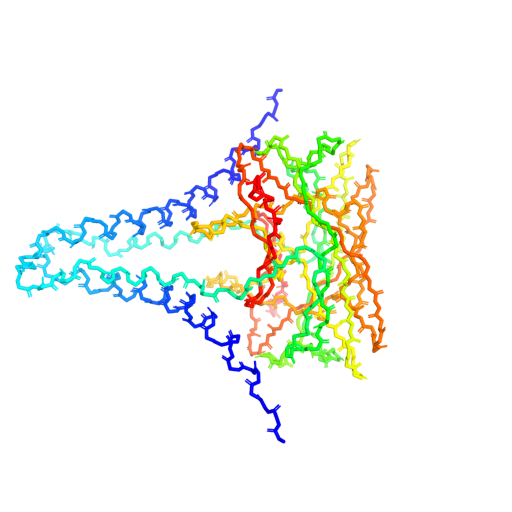-5.855 1 94.25 109 ASP B CA 1
ATOM 2259 C C . ASP B 1 109 ? 2.1 -2.914 -5.395 1 94.25 109 ASP B C 1
ATOM 2261 O O . ASP B 1 109 ? 1.437 -3.602 -6.176 1 94.25 109 ASP B O 1
ATOM 2265 N N . GLU B 1 110 ? 2.387 -3.328 -4.242 1 96.12 110 GLU B N 1
ATOM 2266 C CA . GLU B 1 110 ? 2.027 -4.656 -3.756 1 96.12 110 GLU B CA 1
ATOM 2267 C C . GLU B 1 110 ? 0.513 -4.828 -3.689 1 96.12 110 GLU B C 1
ATOM 2269 O O . GLU B 1 110 ? 0.005 -5.949 -3.797 1 96.12 110 GLU B O 1
ATOM 2274 N N . TYR B 1 111 ? -0.19 -3.797 -3.662 1 95.69 111 TYR B N 1
ATOM 2275 C CA . TYR B 1 111 ? -1.637 -3.889 -3.506 1 95.69 111 TYR B CA 1
ATOM 2276 C C . TYR B 1 111 ? -2.318 -4.102 -4.852 1 95.69 111 TYR B C 1
ATOM 2278 O O . TYR B 1 111 ? -3.531 -4.316 -4.914 1 95.69 111 TYR B O 1
ATOM 2286 N N . TYR B 1 112 ? -1.562 -4.09 -5.918 1 96.19 112 TYR B N 1
ATOM 2287 C CA . TYR B 1 112 ? -2.092 -4.508 -7.211 1 96.19 112 TYR B CA 1
ATOM 2288 C C . TYR B 1 112 ? -2.354 -6.012 -7.23 1 96.19 112 TYR B C 1
ATOM 2290 O O . TYR B 1 112 ? -3.107 -6.504 -8.07 1 96.19 112 TYR B O 1
ATOM 2298 N N . PHE B 1 113 ? -1.691 -6.648 -6.344 1 98.31 113 PHE B N 1
ATOM 2299 C CA . PHE B 1 113 ? -1.826 -8.094 -6.223 1 98.31 113 PHE B CA 1
ATOM 2300 C C . PHE B 1 113 ? -2.75 -8.461 -5.066 1 98.31 113 PHE B C 1
ATOM 2302 O O . PHE B 1 113 ? -2.9 -7.688 -4.121 1 98.31 113 PHE B O 1
ATOM 2309 N N . SER B 1 114 ? -3.324 -9.664 -5.199 1 98.31 114 SER B N 1
ATOM 2310 C CA . SER B 1 114 ? -4.195 -10.125 -4.121 1 98.31 114 SER B CA 1
ATOM 2311 C C . SER B 1 114 ? -4.176 -11.648 -4.004 1 98.31 114 SER B C 1
ATOM 2313 O O . SER B 1 114 ? -4.184 -12.352 -5.012 1 98.31 114 SER B O 1
ATOM 2315 N N . LEU B 1 115 ? -4.035 -12.102 -2.777 1 98.69 115 LEU B N 1
ATOM 2316 C CA . LEU B 1 115 ? -4.367 -13.484 -2.463 1 98.69 115 LEU B CA 1
ATOM 2317 C C . LEU B 1 115 ? -5.832 -13.609 -2.062 1 98.69 115 LEU B C 1
ATOM 2319 O O . LEU B 1 115 ? -6.344 -12.805 -1.282 1 98.69 115 LEU B O 1
ATOM 2323 N N . MET B 1 116 ? -6.5 -14.57 -2.643 1 97.38 116 MET B N 1
ATOM 2324 C CA . MET B 1 116 ? -7.918 -14.695 -2.316 1 97.38 116 MET B CA 1
ATOM 2325 C C . MET B 1 116 ? -8.359 -16.156 -2.375 1 97.38 116 MET B C 1
ATOM 2327 O O . MET B 1 116 ? -7.641 -17 -2.906 1 97.38 116 MET B O 1
ATOM 2331 N N . ASP B 1 117 ? -9.477 -16.422 -1.788 1 94.81 117 ASP B N 1
ATOM 2332 C CA . ASP B 1 117 ? -10.188 -17.656 -2.053 1 94.81 117 ASP B CA 1
ATOM 2333 C C . ASP B 1 117 ? -10.742 -17.688 -3.475 1 94.81 117 ASP B C 1
ATOM 2335 O O . ASP B 1 117 ? -11.531 -16.812 -3.854 1 94.81 117 ASP B O 1
ATOM 2339 N N . PRO B 1 118 ? -10.359 -18.703 -4.207 1 93.69 118 PRO B N 1
ATOM 2340 C CA . PRO B 1 118 ? -10.734 -18.641 -5.621 1 93.69 118 PRO B CA 1
ATOM 2341 C C . PRO B 1 118 ? -12.227 -18.828 -5.848 1 93.69 118 PRO B C 1
ATOM 2343 O O . PRO B 1 118 ? -12.742 -18.5 -6.922 1 93.69 118 PRO B O 1
ATOM 2346 N N . VAL B 1 119 ? -12.93 -19.344 -4.922 1 89.69 119 VAL B N 1
ATOM 2347 C CA . VAL B 1 119 ? -14.359 -19.609 -5.066 1 89.69 119 VAL B CA 1
ATOM 2348 C C . VAL B 1 119 ? -15.164 -18.406 -4.57 1 89.69 119 VAL B C 1
ATOM 2350 O O . VAL B 1 119 ? -15.906 -17.797 -5.336 1 89.69 119 VAL B O 1
ATOM 2353 N N . SER B 1 120 ? -14.93 -17.969 -3.408 1 90.31 120 SER B N 1
ATOM 2354 C CA . SER B 1 120 ? -15.695 -16.859 -2.838 1 90.31 120 SER B CA 1
ATOM 2355 C C . SER B 1 120 ? -15.148 -15.516 -3.303 1 90.31 120 SER B C 1
ATOM 2357 O O . SER B 1 120 ? -15.82 -14.492 -3.17 1 90.31 120 SER B O 1
ATOM 2359 N N . GLN B 1 121 ? -13.883 -15.516 -3.662 1 90.56 121 GLN B N 1
ATOM 2360 C CA . GLN B 1 121 ? -13.148 -14.336 -4.109 1 90.56 121 GLN B CA 1
ATOM 2361 C C . GLN B 1 121 ? -13 -13.32 -2.98 1 90.56 121 GLN B C 1
ATOM 2363 O O . GLN B 1 121 ? -12.969 -12.109 -3.225 1 90.56 121 GLN B O 1
ATOM 2368 N N . ILE B 1 122 ? -13.062 -13.797 -1.756 1 92.94 122 ILE B N 1
ATOM 2369 C CA . ILE B 1 122 ? -12.742 -12.984 -0.59 1 92.94 122 ILE B CA 1
ATOM 2370 C C . ILE B 1 122 ? -11.227 -12.891 -0.426 1 92.94 122 ILE B C 1
ATOM 2372 O O . ILE B 1 122 ? -10.547 -13.914 -0.328 1 92.94 122 ILE B O 1
ATOM 2376 N N . PRO B 1 123 ? -10.664 -11.734 -0.365 1 95.69 123 PRO B N 1
ATOM 2377 C CA . PRO B 1 123 ? -9.211 -11.57 -0.281 1 95.69 123 PRO B CA 1
ATOM 2378 C C . PRO B 1 123 ? -8.672 -11.836 1.12 1 95.69 123 PRO B C 1
ATOM 2380 O O . PRO B 1 123 ? -9.375 -11.641 2.109 1 95.69 123 PRO B O 1
ATOM 2383 N N . PHE B 1 124 ? -7.453 -12.266 1.104 1 97.06 124 PHE B N 1
ATOM 2384 C CA . PHE B 1 124 ? -6.684 -12.352 2.34 1 97.06 124 PHE B CA 1
ATOM 2385 C C . PHE B 1 124 ? -5.867 -11.086 2.561 1 97.06 124 PHE B C 1
ATOM 2387 O O . PHE B 1 124 ? -5.586 -10.352 1.613 1 97.06 124 PHE B O 1
ATOM 2394 N N . THR B 1 125 ? -5.535 -10.867 3.791 1 96.88 125 THR B N 1
ATOM 2395 C CA . THR B 1 125 ? -4.883 -9.617 4.152 1 96.88 125 THR B CA 1
ATOM 2396 C C . THR B 1 125 ? -3.369 -9.742 4.031 1 96.88 125 THR B C 1
ATOM 2398 O O . THR B 1 125 ? -2.779 -10.711 4.512 1 96.88 125 THR B O 1
ATOM 2401 N N . LEU B 1 126 ? -2.777 -8.781 3.357 1 98.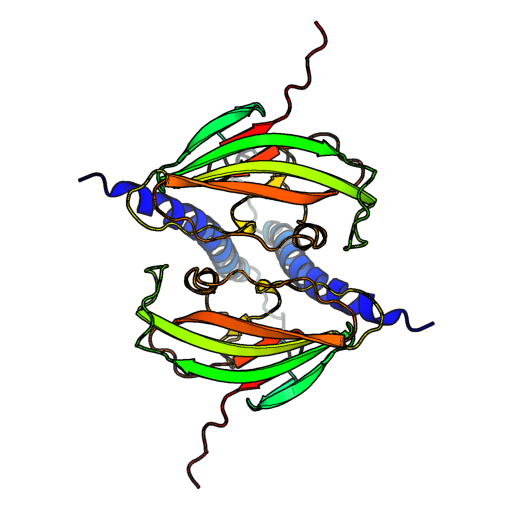06 126 LEU B N 1
ATOM 2402 C CA . LEU B 1 126 ? -1.324 -8.656 3.33 1 98.06 126 LEU B CA 1
ATOM 2403 C C . LEU B 1 126 ? -0.777 -8.344 4.719 1 98.06 126 LEU B C 1
ATOM 2405 O O . LEU B 1 126 ? -1.291 -7.461 5.41 1 98.06 126 LEU B O 1
ATOM 2409 N N . ASP B 1 127 ? 0.256 -9.086 5.109 1 98.25 127 ASP B N 1
ATOM 2410 C CA . ASP B 1 127 ? 0.878 -8.891 6.414 1 98.25 127 ASP B CA 1
ATOM 2411 C C . ASP B 1 127 ? 2.062 -7.926 6.316 1 98.25 127 ASP B C 1
ATOM 2413 O O . ASP B 1 127 ? 2.826 -7.973 5.352 1 98.25 127 ASP B O 1
ATOM 2417 N N . LEU B 1 128 ? 2.264 -7.191 7.379 1 97.69 128 LEU B N 1
ATOM 2418 C CA . LEU B 1 128 ? 3.354 -6.223 7.418 1 97.69 128 LEU B CA 1
ATOM 2419 C C . LEU B 1 128 ? 4.707 -6.926 7.375 1 97.69 128 LEU B C 1
ATOM 2421 O O . LEU B 1 128 ? 5.73 -6.297 7.086 1 97.69 128 LEU B O 1
ATOM 2425 N N . ARG B 1 129 ? 4.812 -8.195 7.68 1 98.12 129 ARG B N 1
ATOM 2426 C CA . ARG B 1 129 ? 6.035 -8.977 7.52 1 98.12 129 ARG B CA 1
ATOM 2427 C C . ARG B 1 129 ? 6.586 -8.852 6.105 1 98.12 129 ARG B C 1
ATOM 2429 O O . ARG B 1 129 ? 7.785 -9.016 5.883 1 98.12 129 ARG B O 1
ATOM 2436 N N . THR B 1 130 ? 5.723 -8.492 5.137 1 98.19 130 THR B N 1
ATOM 2437 C CA . THR B 1 130 ? 6.121 -8.25 3.756 1 98.19 130 THR B CA 1
ATOM 2438 C C . THR B 1 130 ? 7.227 -7.203 3.688 1 98.19 130 THR B C 1
ATOM 2440 O O . THR B 1 130 ? 8.086 -7.25 2.799 1 98.19 130 THR B O 1
ATOM 2443 N N . TYR B 1 131 ? 7.312 -6.336 4.66 1 97.75 131 TYR B N 1
ATOM 2444 C CA . TYR B 1 131 ? 8.188 -5.168 4.578 1 97.75 131 TYR B CA 1
ATOM 2445 C C . TYR B 1 131 ? 9.477 -5.402 5.348 1 97.75 131 TYR B C 1
ATOM 2447 O O . TYR B 1 131 ? 10.227 -4.461 5.613 1 97.75 131 TYR B O 1
ATOM 2455 N N . ASP B 1 132 ? 9.703 -6.68 5.672 1 96.75 132 ASP B N 1
ATOM 2456 C CA . ASP B 1 132 ? 11.047 -7.004 6.156 1 96.75 132 ASP B CA 1
ATOM 2457 C C . ASP B 1 132 ? 12.109 -6.645 5.121 1 96.75 132 ASP B C 1
ATOM 2459 O O . ASP B 1 132 ? 13.281 -6.496 5.457 1 96.75 132 ASP B O 1
ATOM 2463 N N . VAL B 1 133 ? 11.641 -6.574 3.904 1 92.25 133 VAL B N 1
ATOM 2464 C CA . VAL B 1 133 ? 12.484 -6.117 2.803 1 92.25 133 VAL B CA 1
ATOM 2465 C C . VAL B 1 133 ? 11.852 -4.898 2.141 1 92.25 133 VAL B C 1
ATOM 2467 O O . VAL B 1 133 ? 10.625 -4.828 1.995 1 92.25 133 VAL B O 1
ATOM 2470 N N . ASN B 1 134 ? 12.727 -3.91 1.812 1 91.94 134 ASN B N 1
ATOM 2471 C CA . ASN B 1 134 ? 12.211 -2.785 1.042 1 91.94 134 ASN B CA 1
ATOM 2472 C C . ASN B 1 134 ? 11.789 -3.211 -0.362 1 91.94 134 ASN B C 1
ATOM 2474 O O . ASN B 1 134 ? 12.609 -3.723 -1.13 1 91.94 134 ASN B O 1
ATOM 2478 N N . LEU B 1 135 ? 10.641 -2.9 -0.702 1 95.69 135 LEU B N 1
ATOM 2479 C CA . LEU B 1 135 ? 10.125 -3.297 -2.008 1 95.69 135 LEU B CA 1
ATOM 2480 C C . LEU B 1 135 ? 10.562 -2.311 -3.086 1 95.69 135 LEU B C 1
ATOM 2482 O O . LEU B 1 135 ? 10.578 -1.1 -2.857 1 95.69 135 LEU B O 1
ATOM 2486 N N . VAL B 1 136 ? 10.953 -2.873 -4.207 1 96.5 136 VAL B N 1
ATOM 2487 C CA . VAL B 1 136 ? 11.211 -2.078 -5.402 1 96.5 136 VAL B CA 1
ATOM 2488 C C . VAL B 1 136 ? 9.922 -1.936 -6.211 1 96.5 136 VAL B C 1
ATOM 2490 O O . VAL B 1 136 ? 9.352 -2.932 -6.664 1 96.5 136 VAL B O 1
ATOM 2493 N N . GLU B 1 137 ? 9.5 -0.657 -6.398 1 97.38 137 GLU B N 1
ATOM 2494 C CA . GLU B 1 137 ? 8.188 -0.465 -7.008 1 97.38 137 GLU B CA 1
ATOM 2495 C C . GLU B 1 137 ? 8.289 0.354 -8.289 1 97.38 137 GLU B C 1
ATOM 2497 O O . GLU B 1 137 ? 7.27 0.675 -8.914 1 97.38 137 GLU B O 1
ATOM 2502 N N . LYS B 1 138 ? 9.398 0.719 -8.68 1 98.38 138 LYS B N 1
ATOM 2503 C CA . LYS B 1 138 ? 9.719 1.344 -9.961 1 98.38 138 LYS B CA 1
ATOM 2504 C C . LYS B 1 138 ? 10.727 0.51 -10.742 1 98.38 138 LYS B C 1
ATOM 2506 O O . LYS B 1 138 ? 11.797 0.185 -10.234 1 98.38 138 LYS B O 1
ATOM 2511 N N . LEU B 1 139 ? 10.367 0.198 -12 1 98.62 139 LEU B N 1
ATOM 2512 C CA . LEU B 1 139 ? 11.234 -0.627 -12.836 1 98.62 139 LEU B CA 1
ATOM 2513 C C . LEU B 1 139 ? 11.695 0.143 -14.07 1 98.62 139 LEU B C 1
ATOM 2515 O O . LEU B 1 139 ? 10.883 0.741 -14.773 1 98.62 139 LEU B O 1
ATOM 2519 N N . LYS B 1 140 ? 12.961 0.119 -14.273 1 98.38 140 LYS B N 1
ATOM 2520 C CA . LYS B 1 140 ? 13.5 0.604 -15.539 1 98.38 140 LYS B CA 1
ATOM 2521 C C . LYS B 1 140 ? 13.164 -0.351 -16.688 1 98.38 140 LYS B C 1
ATOM 2523 O O . LYS B 1 140 ? 12.805 -1.507 -16.453 1 98.38 140 LYS B O 1
ATOM 2528 N N . PRO B 1 141 ? 13.305 0.169 -17.906 1 98.62 141 PRO B N 1
ATOM 2529 C CA . PRO B 1 141 ? 13.086 -0.718 -19.062 1 98.62 141 PRO B CA 1
ATOM 2530 C C . PRO B 1 141 ? 13.914 -1.997 -18.984 1 98.62 141 PRO B C 1
ATOM 2532 O O . PRO B 1 141 ? 15.133 -1.937 -18.781 1 98.62 141 PRO B O 1
ATOM 2535 N N . GLY B 1 142 ? 13.242 -3.15 -19.031 1 98.56 142 GLY B N 1
ATOM 2536 C CA . GLY B 1 142 ? 13.914 -4.438 -19.062 1 98.56 142 GLY B CA 1
ATOM 2537 C C . GLY B 1 142 ? 14.289 -4.957 -17.688 1 98.56 142 GLY B C 1
ATOM 2538 O O . GLY B 1 142 ? 14.797 -6.074 -17.562 1 98.56 142 GLY B O 1
ATOM 2539 N N . GLU B 1 143 ? 14.07 -4.176 -16.734 1 98.75 143 GLU B N 1
ATOM 2540 C CA . GLU B 1 143 ? 14.461 -4.566 -15.375 1 98.75 143 GLU B CA 1
ATOM 2541 C C . GLU B 1 143 ? 13.539 -5.652 -14.828 1 98.75 143 GLU B C 1
ATOM 2543 O O . GLU B 1 143 ? 12.336 -5.633 -15.07 1 98.75 143 GLU B O 1
ATOM 2548 N N . LYS B 1 144 ? 14.094 -6.578 -14.07 1 98.56 144 LYS B N 1
ATOM 2549 C CA . LYS B 1 144 ? 13.398 -7.652 -13.367 1 98.56 144 LYS B CA 1
ATOM 2550 C C . LYS B 1 144 ? 13.633 -7.566 -11.859 1 98.56 144 LYS B C 1
ATOM 2552 O O . LYS B 1 144 ? 14.742 -7.273 -11.414 1 98.56 144 LYS B O 1
ATOM 2557 N N . VAL B 1 145 ? 12.57 -7.797 -11.117 1 98.5 145 VAL B N 1
ATOM 2558 C CA . VAL B 1 145 ? 12.711 -7.809 -9.664 1 98.5 145 VAL B CA 1
ATOM 2559 C C . VAL B 1 145 ? 11.992 -9.023 -9.078 1 98.5 145 VAL B C 1
ATOM 2561 O O . VAL B 1 145 ? 11.016 -9.508 -9.656 1 98.5 145 VAL B O 1
ATOM 2564 N N . GLN B 1 146 ? 12.523 -9.562 -7.988 1 98.56 146 GLN B N 1
ATOM 2565 C CA . GLN B 1 146 ? 11.852 -10.57 -7.184 1 98.56 146 GLN B CA 1
ATOM 2566 C C . GLN B 1 146 ? 11.016 -9.93 -6.078 1 98.56 146 GLN B C 1
ATOM 2568 O O . GLN B 1 146 ? 11.5 -9.062 -5.355 1 98.56 146 GLN B O 1
ATOM 2573 N N . VAL B 1 147 ? 9.789 -10.359 -6.035 1 98.62 147 VAL B N 1
ATOM 2574 C CA . VAL B 1 147 ? 8.852 -9.836 -5.043 1 98.62 147 VAL B CA 1
ATOM 2575 C C . VAL B 1 147 ? 8.344 -10.969 -4.16 1 98.62 147 VAL B C 1
ATOM 2577 O O . VAL B 1 147 ? 7.992 -12.039 -4.66 1 98.62 147 VAL B O 1
ATOM 2580 N N . LYS B 1 148 ? 8.43 -10.758 -2.924 1 98.75 148 LYS B N 1
ATOM 2581 C CA . LYS B 1 148 ? 7.863 -11.664 -1.934 1 98.75 148 LYS B CA 1
ATOM 2582 C C . LYS B 1 148 ? 6.75 -10.992 -1.135 1 98.75 148 LYS B C 1
ATOM 258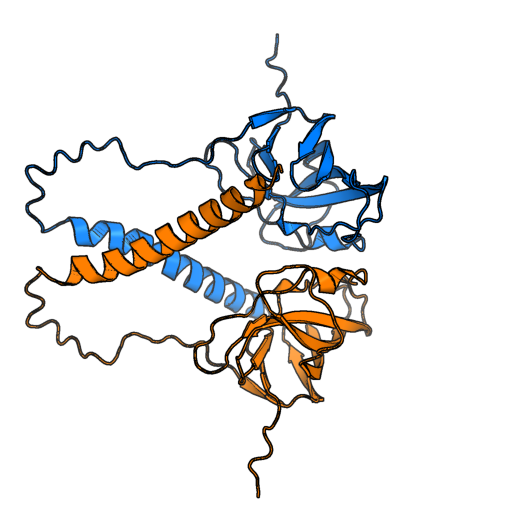4 O O . LYS B 1 148 ? 6.98 -9.977 -0.479 1 98.75 148 LYS B O 1
ATOM 2589 N N . LEU B 1 149 ? 5.574 -11.531 -1.235 1 98.88 149 LEU B N 1
ATOM 2590 C CA . LEU B 1 149 ? 4.434 -11.039 -0.472 1 98.88 149 LEU B CA 1
ATOM 2591 C C . LEU B 1 149 ? 3.994 -12.07 0.568 1 98.88 149 LEU B C 1
ATOM 2593 O O . LEU B 1 149 ? 3.977 -13.266 0.291 1 98.88 149 LEU B O 1
ATOM 2597 N N . ILE B 1 150 ? 3.68 -11.578 1.743 1 98.81 150 ILE B N 1
ATOM 2598 C CA . ILE B 1 150 ? 3.287 -12.445 2.848 1 98.81 150 ILE B CA 1
ATOM 2599 C C . ILE B 1 150 ? 1.877 -12.086 3.309 1 98.81 150 ILE B C 1
ATOM 2601 O O . ILE B 1 150 ? 1.607 -10.945 3.678 1 98.81 150 ILE B O 1
ATOM 2605 N N . TYR B 1 151 ? 1.023 -13.078 3.311 1 98.69 151 TYR B N 1
ATOM 2606 C CA . TYR B 1 151 ? -0.363 -12.922 3.736 1 98.69 151 TYR B CA 1
ATOM 2607 C C . TYR B 1 151 ? -0.629 -13.711 5.02 1 98.69 151 TYR B C 1
ATOM 2609 O O . TYR B 1 151 ? 0.064 -14.688 5.312 1 98.69 151 TYR B O 1
ATOM 2617 N N . GLY B 1 152 ? -1.622 -13.234 5.781 1 98.44 152 GLY B N 1
ATOM 2618 C CA . GLY B 1 152 ? -2.088 -13.984 6.938 1 98.44 152 GLY B CA 1
ATOM 2619 C C . GLY B 1 152 ? -3.297 -14.852 6.637 1 98.44 152 GLY B C 1
ATOM 2620 O O . GLY B 1 152 ? -4.262 -14.391 6.027 1 98.44 152 GLY B O 1
ATOM 2621 N N . ILE B 1 153 ? -3.182 -16.109 7.043 1 97.88 153 ILE B N 1
ATOM 2622 C CA . ILE B 1 153 ? -4.309 -17.016 6.867 1 97.88 153 ILE B CA 1
ATOM 2623 C C . ILE B 1 153 ? -4.504 -17.844 8.133 1 97.88 153 ILE B C 1
ATOM 2625 O O . ILE B 1 153 ? -3.66 -17.828 9.039 1 97.88 153 ILE B O 1
ATOM 2629 N N . ASP B 1 154 ? -5.621 -18.422 8.164 1 95.25 154 ASP B N 1
ATOM 2630 C CA . ASP B 1 154 ? -5.875 -19.391 9.227 1 95.25 154 ASP B CA 1
ATOM 2631 C C . ASP B 1 154 ? -6.035 -20.797 8.656 1 95.25 154 ASP B C 1
ATOM 2633 O O . ASP B 1 154 ? -5.078 -21.391 8.141 1 95.25 154 ASP B O 1
ATOM 2637 N N . ASN B 1 155 ? -7.223 -21.312 8.539 1 93.12 155 ASN B N 1
ATOM 2638 C CA . ASN B 1 155 ? -7.43 -22.719 8.188 1 93.12 155 ASN B CA 1
ATOM 2639 C C . ASN B 1 155 ? -7.871 -22.859 6.734 1 93.12 155 ASN B C 1
ATOM 2641 O O . ASN B 1 155 ? -8.289 -23.953 6.316 1 93.12 155 ASN B O 1
ATOM 2645 N N . GLU B 1 156 ? -7.703 -21.844 6.023 1 94.12 156 GLU B N 1
ATOM 2646 C CA . GLU B 1 156 ? -8.094 -21.938 4.621 1 94.12 156 GLU B CA 1
ATOM 2647 C C . GLU B 1 156 ? -7.176 -22.891 3.861 1 94.12 156 GLU B C 1
ATOM 2649 O O . GLU B 1 156 ? -6.008 -23.062 4.219 1 94.12 156 GLU B O 1
ATOM 2654 N N . THR B 1 157 ? -7.754 -23.5 2.779 1 92.75 157 THR B N 1
ATOM 2655 C CA . THR B 1 157 ? -6.977 -24.516 2.064 1 92.75 157 THR B CA 1
ATOM 2656 C C . THR B 1 157 ? -6.934 -24.203 0.571 1 92.75 157 THR B C 1
ATOM 2658 O O . THR B 1 157 ? -6.188 -24.828 -0.178 1 92.75 157 THR B O 1
ATOM 2661 N N . ASN B 1 158 ? -7.742 -23.344 0.114 1 93.88 158 ASN B N 1
ATOM 2662 C CA . ASN B 1 158 ? -7.781 -22.969 -1.296 1 93.88 158 ASN B CA 1
ATOM 2663 C C . ASN B 1 158 ? -7.359 -21.516 -1.505 1 93.88 158 ASN B C 1
ATOM 2665 O O . ASN B 1 158 ? -7.82 -20.625 -0.792 1 93.88 158 ASN B O 1
ATOM 2669 N N . PHE B 1 159 ? -6.477 -21.375 -2.439 1 97.62 159 PHE B N 1
ATOM 2670 C CA . PHE B 1 159 ? -5.922 -20.047 -2.641 1 97.62 159 PHE B CA 1
ATOM 2671 C C . PHE B 1 159 ? -5.746 -19.75 -4.125 1 97.62 159 PHE B C 1
ATOM 2673 O O . PHE B 1 159 ? -5.359 -20.625 -4.898 1 97.62 159 PHE B O 1
ATOM 2680 N N . GLY B 1 160 ? -6.074 -18.547 -4.523 1 98.31 160 GLY B N 1
ATOM 2681 C CA . GLY B 1 160 ? -5.734 -17.953 -5.805 1 98.31 160 GLY B CA 1
ATOM 2682 C C . GLY B 1 160 ? -5.047 -16.609 -5.68 1 98.31 160 GLY B C 1
ATOM 2683 O O . GLY B 1 160 ? -5.484 -15.758 -4.906 1 98.31 160 GLY B O 1
ATOM 2684 N N . PHE B 1 161 ? -3.959 -16.531 -6.352 1 98.81 161 PHE B N 1
ATOM 2685 C CA . PHE B 1 161 ? -3.236 -15.266 -6.379 1 98.81 161 PHE B CA 1
ATOM 2686 C C . PHE B 1 161 ? -3.531 -14.5 -7.664 1 98.81 161 PHE B C 1
ATOM 2688 O O . PHE B 1 161 ? -3.434 -15.055 -8.758 1 98.81 161 PHE B O 1
ATOM 2695 N N . THR B 1 162 ? -3.828 -13.188 -7.527 1 98.69 162 THR B N 1
ATOM 2696 C CA . THR B 1 162 ? -4.367 -12.516 -8.703 1 98.69 162 THR B CA 1
ATOM 2697 C C . THR B 1 162 ? -3.598 -11.227 -8.992 1 98.69 162 THR B C 1
ATOM 2699 O O . THR B 1 162 ? -3.117 -10.562 -8.07 1 98.69 162 THR B O 1
ATOM 2702 N N . TYR B 1 163 ? -3.504 -10.906 -10.18 1 98.62 163 TYR B N 1
ATOM 2703 C CA . TYR B 1 163 ? -3.141 -9.617 -10.758 1 98.62 163 TYR B CA 1
ATOM 2704 C C . TYR B 1 163 ? -3.945 -9.344 -12.023 1 98.62 163 TYR B C 1
ATOM 2706 O O . TYR B 1 163 ? -3.957 -10.164 -12.953 1 98.62 163 TYR B O 1
ATOM 2714 N N . GLU B 1 164 ? -4.586 -8.195 -12.055 1 95.94 164 GLU B N 1
ATOM 2715 C CA . GLU B 1 164 ? -5.527 -7.93 -13.133 1 95.94 164 GLU B CA 1
ATOM 2716 C C . GLU B 1 164 ? -6.484 -9.102 -13.336 1 95.94 164 GLU B C 1
ATOM 2718 O O . GLU B 1 164 ? -7.211 -9.477 -12.414 1 95.94 164 GLU B O 1
ATOM 2723 N N . ASP B 1 165 ? -6.562 -9.688 -14.508 1 95.5 165 ASP B N 1
ATOM 2724 C CA . ASP B 1 165 ? -7.531 -10.75 -14.781 1 95.5 165 ASP B CA 1
ATOM 2725 C C . ASP B 1 165 ? -6.879 -12.125 -14.688 1 95.5 165 ASP B C 1
ATOM 2727 O O . ASP B 1 165 ? -7.48 -13.133 -15.07 1 95.5 165 ASP B O 1
ATOM 2731 N N . ALA B 1 166 ? -5.703 -12.18 -14.18 1 98.38 166 ALA B N 1
ATOM 2732 C CA . ALA B 1 166 ? -5.004 -13.453 -14.031 1 98.38 166 ALA B CA 1
ATOM 2733 C C . ALA B 1 166 ? -5.125 -13.977 -12.602 1 98.38 166 ALA B C 1
ATOM 2735 O O . ALA B 1 166 ? -5.059 -13.211 -11.641 1 98.38 166 ALA B 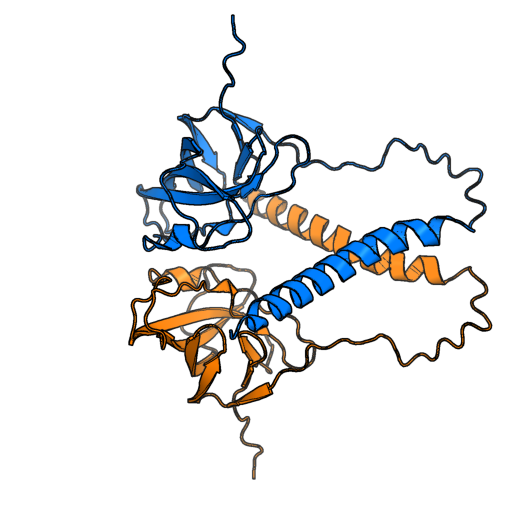O 1
ATOM 2736 N N . MET B 1 167 ? -5.305 -15.25 -12.477 1 98.25 167 MET B N 1
ATOM 2737 C CA . MET B 1 167 ? -5.246 -15.945 -11.195 1 98.25 167 MET B CA 1
ATOM 2738 C C . MET B 1 167 ? -4.324 -17.156 -11.273 1 98.25 167 MET B C 1
ATOM 2740 O O . MET B 1 167 ? -4.496 -18.016 -12.141 1 98.25 167 MET B O 1
ATOM 2744 N N . TRP B 1 168 ? -3.344 -17.141 -10.461 1 98.5 168 TRP B N 1
ATOM 2745 C CA . TRP B 1 168 ? -2.482 -18.312 -10.32 1 98.5 168 TRP B CA 1
ATOM 2746 C C . TRP B 1 168 ? -2.965 -19.219 -9.188 1 98.5 168 TRP B C 1
ATOM 2748 O O . TRP B 1 168 ? -3.279 -18.734 -8.094 1 98.5 168 TRP B O 1
ATOM 2758 N N . THR B 1 169 ? -3.062 -20.5 -9.43 1 96.88 169 THR B N 1
ATOM 2759 C CA . THR B 1 169 ? -3.404 -21.5 -8.43 1 96.88 169 THR B CA 1
ATOM 2760 C C . THR B 1 169 ? -2.375 -22.625 -8.414 1 96.88 169 THR B C 1
ATOM 2762 O O . THR B 1 169 ? -1.605 -22.781 -9.359 1 96.88 169 THR B O 1
ATOM 2765 N N . GLU B 1 170 ? -2.203 -23.234 -7.172 1 87.25 170 GLU B N 1
ATOM 2766 C CA . GLU B 1 170 ? -1.356 -24.422 -7.125 1 87.25 170 GLU B CA 1
ATOM 2767 C C . GLU B 1 170 ? -2.098 -25.641 -7.645 1 87.25 170 GLU B C 1
ATOM 2769 O O . GLU B 1 170 ? -3.309 -25.781 -7.453 1 87.25 170 GLU B O 1
ATOM 2774 N N . LEU B 1 171 ? -1.585 -26.266 -8.719 1 65.31 171 LEU B N 1
ATOM 2775 C CA . LEU B 1 171 ? -2.186 -27.516 -9.18 1 65.31 171 LEU B CA 1
ATOM 2776 C C . LEU B 1 171 ? -2.348 -28.5 -8.023 1 65.31 171 LEU B C 1
ATOM 2778 O O . LEU B 1 171 ? -1.401 -28.734 -7.27 1 65.31 171 LEU B O 1
ATOM 2782 N N . VAL B 1 172 ? -3.42 -28.391 -7.312 1 49.5 172 VAL B N 1
ATOM 2783 C CA . VAL B 1 172 ? -3.635 -29.609 -6.52 1 49.5 172 VAL B CA 1
ATOM 2784 C C . VAL B 1 172 ? -3.559 -30.828 -7.418 1 49.5 172 VAL B C 1
ATOM 2786 O O . VAL B 1 172 ? -4.27 -30.922 -8.422 1 49.5 172 VAL B O 1
ATOM 2789 N N . ALA B 1 173 ? -2.414 -31.5 -7.59 1 41.91 173 ALA B N 1
ATOM 2790 C CA . ALA B 1 173 ? -2.393 -32.812 -8.219 1 41.91 173 ALA B CA 1
ATOM 2791 C C . ALA B 1 173 ? -3.707 -33.562 -7.988 1 41.91 173 ALA B C 1
ATOM 2793 O O . ALA B 1 173 ? -4.125 -33.75 -6.844 1 41.91 173 ALA B O 1
ATOM 2794 N N . GLU B 1 174 ? -4.746 -33.344 -8.656 1 40.09 174 GLU B N 1
ATOM 2795 C CA . GLU B 1 174 ? -5.684 -34.469 -8.609 1 40.09 174 GLU B CA 1
ATOM 2796 C C . GLU B 1 174 ? -4.949 -35.812 -8.539 1 40.09 174 GLU B C 1
ATOM 2798 O O . GLU B 1 174 ? -3.953 -36.031 -9.234 1 40.09 174 GLU B O 1
ATOM 2803 N N . GLY B 1 175 ? -4.738 -36.344 -7.34 1 33.62 175 GLY B N 1
ATOM 2804 C CA . GLY B 1 175 ? -4.375 -37.75 -7.371 1 33.62 175 GLY B CA 1
ATOM 2805 C C . GLY B 1 175 ? -4.809 -38.469 -8.641 1 33.62 175 GLY B C 1
ATOM 2806 O O . GLY B 1 175 ? -6 -38.5 -8.961 1 33.62 175 GLY B O 1
ATOM 2807 N N . ILE B 1 176 ? -4.039 -38.5 -9.68 1 30.38 176 ILE B N 1
ATOM 2808 C CA . ILE B 1 176 ? -4.223 -39.688 -10.516 1 30.38 176 ILE B CA 1
ATOM 2809 C C . ILE B 1 176 ? -4.121 -40.938 -9.656 1 30.38 176 ILE B C 1
ATOM 2811 O O . ILE B 1 176 ? -3.266 -41.031 -8.773 1 30.38 176 ILE B O 1
#

Radius of gyration: 23.1 Å; Cα contacts (8 Å, |Δi|>4): 581; chains: 2; bounding box: 61×79×64 Å

Organism: Streptococcus suis (strain BM407) (NCBI:txid568814)

Foldseek 3Di:
DPPPPVPVVCVVVCVVVVVVVVVVVVVVPVPPPDCCVPVCCCVPPPVPVPQAADEDAQQDWDADPQQKIKHWNDWAWDQVDDFPDPPARTKIKIKMKIWRQDQAKDFDDPVLKFKAANPNRHTFDWTPVQVVDPDDGIAHHGDMDMGMTITGDYPDDFIWMDHDRHTYGHPPPPPD/DPPPPVPVVCVVVVVVVVVVVVVVVVVVPVPPPDCCVPVCCVVPPPVPVPQAADEDAQQDWDADPQQKIKHWNDWAWDQVDDFPDPPARTKIKIKMKIWRQDQAKDFDDPVLKFKAANPNRHTFDWTPSQVVDPDDGIAHHGDMDMGMTITGDYPDDWIWMDHDRHTYGHPPPPPD

Solvent-accessible surface area (backbone atoms only — not comparable to full-atom values): 20286 Å² total; per-residue (Å²): 136,90,68,65,74,66,55,57,63,51,44,57,51,39,47,52,42,40,53,52,43,47,55,54,45,50,61,58,56,71,62,61,77,62,85,62,67,82,52,75,62,69,66,79,61,63,72,74,73,65,83,78,59,50,80,41,45,60,60,47,70,46,81,44,93,88,31,46,31,41,27,38,66,44,71,44,78,36,84,86,48,74,67,67,52,79,90,36,81,33,27,35,39,39,32,28,40,43,28,25,73,40,89,49,73,41,70,58,59,76,79,62,43,44,45,22,28,70,82,81,62,51,68,50,50,78,29,64,54,35,35,80,45,70,57,84,32,56,30,49,52,67,34,72,47,80,46,62,45,31,26,41,35,70,88,75,87,63,59,23,38,33,46,87,55,38,26,34,28,72,77,69,72,67,80,124,136,87,70,64,74,68,58,55,64,52,44,55,51,40,46,51,43,40,51,50,44,46,54,52,47,48,60,58,57,69,62,62,77,60,84,62,65,83,52,76,63,68,71,79,60,67,70,72,72,63,82,78,58,50,79,42,44,61,59,48,68,47,80,45,93,88,31,46,32,41,26,40,65,42,72,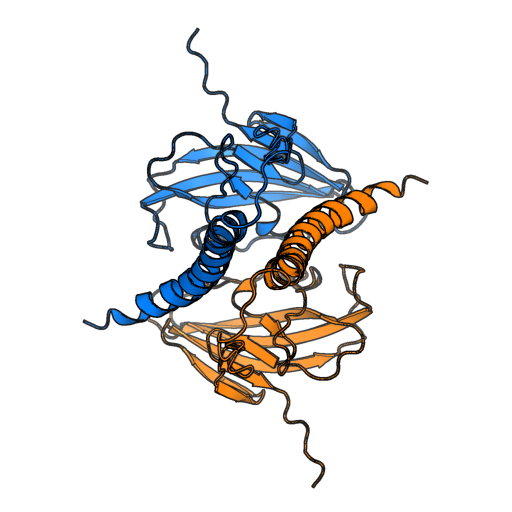44,78,38,84,85,47,76,66,67,52,79,89,37,81,33,28,34,36,39,33,29,41,44,27,25,72,39,89,50,74,44,72,59,60,77,80,64,43,45,43,21,31,72,82,82,63,52,69,51,50,78,30,65,54,36,35,79,47,70,58,83,34,56,32,49,53,66,34,72,46,81,46,63,46,33,27,42,35,69,87,75,86,62,59,22,37,31,45,88,55,37,25,34,27,73,77,69,74,68,82,122

InterPro domains:
  IPR029050 Immunoprotective extracellular, immunoglobulin-like domain superfamily [G3DSA:2.60.40.1240] (55-174)
  IPR029051 Domain of unknown function DUF4352 [PF11611] (56-169)

Nearest PDB structures (foldseek):
  3cfu-assembly2_B  TM=7.871E-01  e=5.575E-05  Bacillus subtilis
  4r4g-assembly1_A  TM=7.315E-01  e=6.986E-05  Bacillus subtilis subsp. subtilis str. 168
  1lmi-assembly1_A  TM=7.109E-01  e=4.707E-05  Mycobacterium tuberculosis
  3cfu-assembly1_A  TM=7.729E-01  e=1.928E-04  Bacillus subtilis
  3nrf-assembly1_B  TM=5.709E-01  e=8.925E-03  Pseudomonas aeruginosa

pLDDT: mean 77.24, std 28.8, range [24.23, 98.94]

Sequence (352 aa):
MHKQPLFWTTIAGAVLSFILGVTCFIFMIGLSSANFDNWDTGSDGYIDETVEYTEYQVGDSVDFSNGLHVTVTSMGKDDSIELVDSYYSTAYVVEMEVENSTAKELYFDEYYFSLMDPVSQIPFTLDLRTYDVNLVEKLKPGEKVQVKLIYGIDNETNFGFTYEDAMWTELVAEGIMHKQPLFWTTIAGAVLSFILGVTCFIFMIGLSSANFDNWDTGSDGYIDETVEYTEYQVGDSVDFSNGLHVTVTSMGKDDSIELVDSYYSTAYVVEMEVENSTAKELYFDEYYFSLMDPVSQIPFTLDLRTYDVNLVEKLKPGEKVQVKLIYGIDNETNFGFTYEDAMWTELVAEGI